Protein 2ZDJ (pdb70)

Radius of gyration: 19.7 Å; Cα contacts (8 Å, |Δi|>4): 500; chains: 4; bounding box: 53×53×41 Å

CATH classification: 3.10.450.450

Structure (mmCIF, N/CA/C/O backbone):
data_2ZDJ
#
_entry.id   2ZDJ
#
_cell.length_a   63.421
_cell.length_b   63.716
_cell.length_c   71.930
_cell.angle_alpha   90.00
_cell.angle_beta   90.00
_cell.angle_gamma   90.00
#
_symmetry.space_group_name_H-M   'P 21 21 21'
#
loop_
_entity.id
_entity.type
_entity.pdbx_description
1 polymer 'hypothetical protein TTMA177'
2 water water
#
loop_
_atom_site.group_PDB
_atom_site.id
_atom_site.type_symbol
_atom_site.label_atom_id
_atom_site.label_alt_id
_atom_site.label_comp_id
_atom_site.label_asym_id
_atom_site.label_entity_id
_atom_site.label_seq_id
_atom_site.pdbx_PDB_ins_code
_atom_site.Cartn_x
_atom_site.Cartn_y
_atom_site.Cartn_z
_atom_site.occupancy
_atom_site.B_iso_or_equiv
_atom_site.auth_seq_id
_atom_site.auth_comp_id
_atom_site.auth_asym_id
_atom_site.auth_atom_id
_atom_site.pdbx_PDB_model_num
ATOM 9 N N . LYS A 1 2 ? 17.582 1.593 16.065 1.00 22.92 2 LYS A N 1
ATOM 10 C CA . LYS A 1 2 ? 16.584 0.914 16.895 1.00 21.92 2 LYS A CA 1
ATOM 11 C C . LYS A 1 2 ? 15.479 0.545 15.916 1.00 17.11 2 LYS A C 1
ATOM 12 O O . LYS A 1 2 ? 14.930 1.418 15.256 1.00 21.65 2 LYS A O 1
ATOM 26 N N . ARG A 1 4 ? 12.642 -1.276 16.780 1.00 16.13 4 ARG A N 1
ATOM 27 C CA . ARG A 1 4 ? 11.383 -1.503 17.454 1.00 24.65 4 ARG A CA 1
ATOM 28 C C . ARG A 1 4 ? 11.189 -0.444 18.525 1.00 26.54 4 ARG A C 1
ATOM 29 O O . ARG A 1 4 ? 12.139 -0.059 19.212 1.00 28.41 4 ARG A O 1
ATOM 37 N N . LYS A 1 5 ? 9.966 0.041 18.670 1.00 20.35 5 LYS A N 1
ATOM 38 C CA . LYS A 1 5 ? 9.730 1.054 19.675 1.00 22.37 5 LYS A CA 1
ATOM 39 C C . LYS A 1 5 ? 8.314 1.077 20.209 1.00 21.77 5 LYS A C 1
ATOM 40 O O . LYS A 1 5 ? 7.339 0.936 19.468 1.00 18.62 5 LYS A O 1
ATOM 46 N N . LEU A 1 6 ? 8.222 1.258 21.518 1.00 18.76 6 LEU A N 1
ATOM 47 C CA . LEU A 1 6 ? 6.948 1.306 22.189 1.00 22.87 6 LEU A CA 1
ATOM 48 C C . LEU A 1 6 ? 6.216 2.574 21.789 1.00 22.80 6 LEU A C 1
ATOM 49 O O . LEU A 1 6 ? 6.798 3.667 21.751 1.00 18.77 6 LEU A O 1
ATOM 54 N N . VAL A 1 7 ? 4.937 2.412 21.485 1.00 22.57 7 VAL A N 1
ATOM 55 C CA . VAL A 1 7 ? 4.083 3.527 21.107 1.00 26.94 7 VAL A CA 1
ATOM 56 C C . VAL A 1 7 ? 4.252 4.683 22.103 1.00 28.80 7 VAL A C 1
ATOM 57 O O . VAL A 1 7 ? 4.558 5.816 21.711 1.00 28.55 7 VAL A O 1
ATOM 61 N N . LYS A 1 8 ? 4.078 4.392 23.390 1.00 26.68 8 LYS A N 1
ATOM 62 C CA . LYS A 1 8 ? 4.195 5.424 24.415 1.00 30.81 8 LYS A CA 1
ATOM 63 C C . LYS A 1 8 ? 5.448 6.273 24.222 1.00 32.06 8 LYS A C 1
ATOM 64 O O . LYS A 1 8 ? 5.494 7.422 24.653 1.00 33.08 8 LYS A O 1
ATOM 70 N N . ASP A 1 9 ? 6.464 5.724 23.564 1.00 32.99 9 ASP A N 1
ATOM 71 C CA . ASP A 1 9 ? 7.687 6.488 23.364 1.00 33.95 9 ASP A CA 1
ATOM 72 C C . ASP A 1 9 ? 7.751 7.364 22.109 1.00 31.54 9 ASP A C 1
ATOM 73 O O . ASP A 1 9 ? 8.762 8.009 21.854 1.00 31.35 9 ASP A O 1
ATOM 78 N N . PHE A 1 10 ? 6.670 7.398 21.338 1.00 33.48 10 PHE A N 1
ATOM 79 C CA . PHE A 1 10 ? 6.608 8.243 20.149 1.00 33.15 10 PHE A CA 1
ATOM 80 C C . PHE A 1 10 ? 6.152 9.641 20.570 1.00 35.55 10 PHE A C 1
ATOM 81 O O . PHE A 1 10 ? 4.987 9.840 20.910 1.00 35.64 10 PHE A O 1
ATOM 89 N N . GLY A 1 11 ? 7.071 10.603 20.543 1.00 33.01 11 GLY A N 1
ATOM 90 C CA . GLY A 1 11 ? 6.726 11.954 20.941 1.00 27.56 11 GLY A CA 1
ATOM 91 C C . GLY A 1 11 ? 6.004 12.777 19.889 1.00 29.72 11 GLY A C 1
ATOM 92 O O . GLY A 1 11 ? 5.585 12.258 18.856 1.00 29.07 11 GLY A O 1
ATOM 93 N N . ASP A 1 12 ? 5.874 14.074 20.166 1.00 29.63 12 ASP A N 1
ATOM 94 C CA . ASP A 1 12 ? 5.210 15.033 19.287 1.00 32.08 12 ASP A CA 1
ATOM 95 C C . ASP A 1 12 ? 5.864 15.180 17.918 1.00 30.32 12 ASP A C 1
ATOM 96 O O . ASP A 1 12 ? 5.271 15.762 17.018 1.00 25.91 12 ASP A O 1
ATOM 101 N N . ASP A 1 13 ? 7.087 14.688 17.749 1.00 29.81 13 ASP A N 1
ATOM 102 C CA . ASP A 1 13 ? 7.708 14.822 16.448 1.00 26.60 13 ASP A CA 1
ATOM 103 C C . ASP A 1 13 ? 7.168 13.773 15.481 1.00 26.86 13 ASP A C 1
ATOM 104 O O . ASP A 1 13 ? 7.525 13.754 14.308 1.00 29.78 13 ASP A O 1
ATOM 109 N N . TYR A 1 14 ? 6.264 12.932 15.976 1.00 28.17 14 TYR A N 1
ATOM 110 C CA . TYR A 1 14 ? 5.644 11.884 15.163 1.00 25.85 14 TYR A CA 1
ATOM 111 C C . TYR A 1 14 ? 4.155 12.154 14.960 1.00 23.40 14 TYR A C 1
ATOM 112 O O . TYR A 1 14 ? 3.518 12.814 15.779 1.00 25.40 14 TYR A O 1
ATOM 121 N N . THR A 1 15 ? 3.606 11.628 13.871 1.00 24.65 15 THR A N 1
ATOM 122 C CA . THR A 1 15 ? 2.184 11.783 13.568 1.00 27.40 15 THR A CA 1
ATOM 123 C C . THR A 1 15 ? 1.551 10.416 13.279 1.00 23.46 15 THR A C 1
ATOM 124 O O . THR A 1 15 ? 2.132 9.582 12.585 1.00 25.24 15 THR A O 1
ATOM 128 N N . LEU A 1 16 ? 0.368 10.188 13.842 1.00 25.20 16 LEU A N 1
ATOM 129 C CA . LEU A 1 16 ? -0.348 8.935 13.664 1.00 25.50 16 LEU A CA 1
ATOM 130 C C . LEU A 1 16 ? -1.160 8.944 12.379 1.00 24.71 16 LEU A C 1
ATOM 131 O O . LEU A 1 16 ? -1.827 9.925 12.068 1.00 26.33 16 LEU A O 1
ATOM 136 N N . ILE A 1 17 ? -1.085 7.852 11.627 1.00 21.09 17 ILE A N 1
ATOM 137 C CA . ILE A 1 17 ? -1.829 7.720 10.383 1.00 22.79 17 ILE A CA 1
ATOM 138 C C . ILE A 1 17 ? -2.680 6.465 10.524 1.00 24.86 17 ILE A C 1
ATOM 139 O O . ILE A 1 17 ? -2.147 5.370 10.750 1.00 22.48 17 ILE A O 1
ATOM 144 N N . GLN A 1 18 ? -3.995 6.625 10.409 1.00 24.05 18 GLN A N 1
ATOM 145 C CA . GLN A 1 18 ? -4.912 5.492 10.515 1.00 31.12 18 GLN A CA 1
ATOM 146 C C . GLN A 1 18 ? -5.734 5.270 9.252 1.00 25.68 18 GLN A C 1
ATOM 147 O O . GLN A 1 18 ? -6.220 4.174 9.018 1.00 23.82 18 GLN A O 1
ATOM 153 N N . ASP A 1 19 ? -5.897 6.308 8.441 1.00 34.14 19 ASP A N 1
ATOM 154 C CA . ASP A 1 19 ? -6.673 6.151 7.223 1.00 35.91 19 ASP A CA 1
ATOM 155 C C . ASP A 1 19 ? -6.129 5.033 6.352 1.00 33.70 19 ASP A C 1
ATOM 156 O O . ASP A 1 19 ? -5.023 5.120 5.818 1.00 30.84 19 ASP A O 1
ATOM 161 N N . SER A 1 20 ? -6.935 3.991 6.204 1.00 32.77 20 SER A N 1
ATOM 162 C CA . SER A 1 20 ? -6.587 2.824 5.403 1.00 36.23 20 SER A CA 1
ATOM 163 C C . SER A 1 20 ? -5.914 3.155 4.072 1.00 31.45 20 SER A C 1
ATOM 164 O O . SER A 1 20 ? -4.889 2.574 3.723 1.00 35.07 20 SER A O 1
ATOM 167 N N . GLN A 1 21 ? -6.499 4.088 3.333 1.00 33.89 21 GLN A N 1
ATOM 168 C CA . GLN A 1 21 ? -5.973 4.467 2.036 1.00 32.47 21 GLN A CA 1
ATOM 169 C C . GLN A 1 21 ? -4.641 5.193 2.089 1.00 30.12 21 GLN A C 1
ATOM 170 O O . GLN A 1 21 ? -3.826 5.064 1.174 1.00 28.14 21 GLN A O 1
ATOM 176 N N . GLU A 1 22 ? -4.412 5.961 3.144 1.00 26.90 22 GLU A N 1
ATOM 177 C CA . GLU A 1 22 ? -3.153 6.677 3.248 1.00 28.19 22 GLU A CA 1
ATOM 178 C C . GLU A 1 22 ? -2.050 5.734 3.708 1.00 25.26 22 GLU A C 1
ATOM 179 O O . GLU A 1 22 ? -0.888 5.908 3.362 1.00 26.51 22 GLU A O 1
ATOM 185 N N . VAL A 1 23 ? -2.422 4.726 4.486 1.00 25.23 23 VAL A N 1
ATOM 186 C CA . VAL A 1 23 ? -1.450 3.765 4.976 1.00 23.21 23 VAL A CA 1
ATOM 187 C C . VAL A 1 23 ? -0.968 3.002 3.758 1.00 21.96 23 VAL A C 1
ATOM 188 O O . VAL A 1 23 ? 0.237 2.848 3.532 1.00 18.14 23 VAL A O 1
ATOM 192 N N . LYS A 1 24 ? -1.923 2.571 2.945 1.00 24.51 24 LYS A N 1
ATOM 193 C CA . LYS A 1 24 ? -1.618 1.830 1.729 1.00 25.11 24 LYS A CA 1
ATOM 194 C C . LYS A 1 24 ? -0.711 2.640 0.798 1.00 24.44 24 LYS A C 1
ATOM 195 O O . LYS A 1 24 ? 0.255 2.114 0.249 1.00 21.62 24 LYS A O 1
ATOM 201 N N . ALA A 1 25 ? -1.029 3.919 0.614 1.00 23.23 25 ALA A N 1
ATOM 202 C CA . ALA A 1 25 ? -0.226 4.780 -0.254 1.00 23.34 25 ALA A CA 1
ATOM 203 C C . ALA A 1 25 ? 1.198 4.857 0.274 1.00 15.84 25 ALA A C 1
AT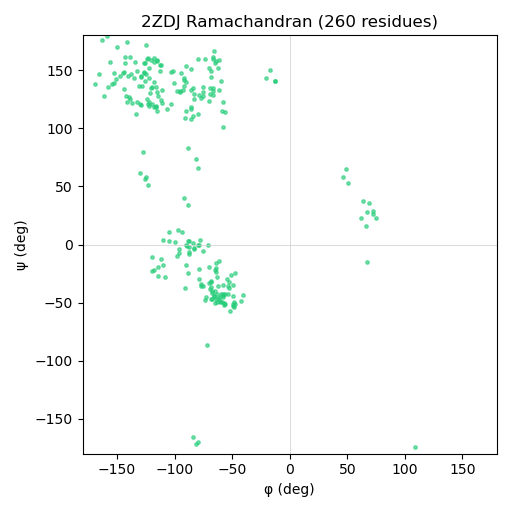OM 204 O O . ALA A 1 25 ? 2.146 4.661 -0.471 1.00 17.82 25 ALA A O 1
ATOM 206 N N . ILE A 1 26 ? 1.338 5.137 1.565 1.00 17.94 26 ILE A N 1
ATOM 207 C CA . ILE A 1 26 ? 2.661 5.246 2.180 1.00 21.46 26 ILE A CA 1
ATOM 208 C C . ILE A 1 26 ? 3.466 3.960 1.986 1.00 16.64 26 ILE A C 1
ATOM 209 O O . ILE A 1 26 ? 4.601 4.006 1.532 1.00 13.58 26 ILE A O 1
ATOM 214 N N . LEU A 1 27 ? 2.869 2.822 2.345 1.00 17.39 27 LEU A N 1
ATOM 215 C CA . LEU A 1 27 ? 3.538 1.538 2.212 1.00 19.40 27 LEU A CA 1
ATOM 216 C C . LEU A 1 27 ? 4.057 1.329 0.780 1.00 22.30 27 LEU A C 1
ATOM 217 O O . LEU A 1 27 ? 5.179 0.865 0.590 1.00 14.57 27 LEU A O 1
ATOM 222 N N . GLU A 1 28 ? 3.262 1.688 -0.228 1.00 19.75 28 GLU A N 1
ATOM 223 C CA . GLU A 1 28 ? 3.712 1.504 -1.610 1.00 22.28 28 GLU A CA 1
ATOM 224 C C . GLU A 1 28 ? 4.847 2.462 -1.910 1.00 22.72 28 GLU A C 1
ATOM 225 O O . GLU A 1 28 ? 5.798 2.120 -2.616 1.00 19.09 28 GLU A O 1
ATOM 231 N N . TYR A 1 29 ? 4.727 3.671 -1.374 1.00 16.51 29 TYR A N 1
ATOM 232 C CA . TYR A 1 29 ? 5.740 4.696 -1.553 1.00 16.62 29 TYR A CA 1
ATOM 233 C C . TYR A 1 29 ? 7.091 4.159 -1.076 1.00 21.14 29 TYR A C 1
ATOM 234 O O . TYR A 1 29 ? 8.089 4.212 -1.795 1.00 17.60 29 TYR A O 1
ATOM 243 N N . ILE A 1 30 ? 7.117 3.624 0.137 1.00 21.38 30 ILE A N 1
ATOM 244 C CA . ILE A 1 30 ? 8.363 3.114 0.685 1.00 22.50 30 ILE A CA 1
ATOM 245 C C . ILE A 1 30 ? 8.697 1.700 0.232 1.00 22.73 30 ILE A C 1
ATOM 246 O O . ILE A 1 30 ? 9.752 1.168 0.567 1.00 20.63 30 ILE A O 1
ATOM 251 N N . GLY A 1 31 ? 7.789 1.097 -0.530 1.00 27.62 31 GLY A N 1
ATOM 252 C CA . GLY A 1 31 ? 8.022 -0.237 -1.053 1.00 20.29 31 GLY A CA 1
ATOM 253 C C . GLY A 1 31 ? 7.951 -1.375 -0.062 1.00 25.52 31 GLY A C 1
ATOM 254 O O . GLY A 1 31 ? 8.600 -2.398 -0.257 1.00 23.33 31 GLY A O 1
ATOM 255 N N . SER A 1 32 ? 7.154 -1.218 0.988 1.00 23.28 32 SER A N 1
ATOM 256 C CA . SER A 1 32 ? 7.024 -2.259 1.998 1.00 23.25 32 SER A CA 1
ATOM 257 C C . SER A 1 32 ? 5.881 -3.226 1.712 1.00 29.72 32 SER A C 1
ATOM 258 O O . SER A 1 32 ? 4.811 -2.811 1.266 1.00 26.80 32 SER A O 1
ATOM 261 N N . GLU A 1 33 ? 6.110 -4.509 1.994 1.00 30.01 33 GLU A N 1
ATOM 262 C CA . GLU A 1 33 ? 5.103 -5.548 1.797 1.00 31.77 33 GLU A CA 1
ATOM 263 C C . GLU A 1 33 ? 4.399 -5.794 3.131 1.00 29.27 33 GLU A C 1
ATOM 264 O O . GLU A 1 33 ? 3.468 -6.593 3.211 1.00 28.28 33 GLU A O 1
ATOM 270 N N . GLU A 1 34 ? 4.864 -5.124 4.184 1.00 25.19 34 GLU A N 1
ATOM 271 C CA . GLU A 1 34 ? 4.270 -5.295 5.507 1.00 23.67 34 GLU A CA 1
ATOM 272 C C . GLU A 1 34 ? 2.841 -4.775 5.472 1.00 25.41 34 GLU A C 1
ATOM 273 O O . GLU A 1 34 ? 2.504 -3.923 4.646 1.00 30.94 34 GLU A O 1
ATOM 279 N N . GLU A 1 35 ? 2.002 -5.265 6.373 1.00 23.00 35 GLU A N 1
ATOM 280 C CA . GLU A 1 35 ? 0.614 -4.840 6.370 1.00 23.64 35 GLU A CA 1
ATOM 281 C C . GLU A 1 35 ? 0.106 -4.290 7.693 1.00 20.98 35 GLU A C 1
ATOM 282 O O . GLU A 1 35 ? -0.886 -4.761 8.243 1.00 24.84 35 GLU A O 1
ATOM 288 N N . PRO A 1 36 ? 0.770 -3.258 8.216 1.00 21.04 36 PRO A N 1
ATOM 289 C CA . PRO A 1 36 ? 0.309 -2.695 9.487 1.00 22.22 36 PRO A CA 1
ATOM 290 C C . PRO A 1 36 ? -1.071 -2.050 9.298 1.00 24.08 36 PRO A C 1
ATOM 291 O O . PRO A 1 36 ? -1.515 -1.848 8.168 1.00 26.57 36 PRO A O 1
ATOM 295 N N . HIS A 1 37 ? -1.753 -1.740 10.394 1.00 21.06 37 HIS A N 1
ATOM 296 C CA . HIS A 1 37 ? -3.070 -1.120 10.296 1.00 26.76 37 HIS A CA 1
ATOM 297 C C . HIS A 1 37 ? -3.055 0.330 10.763 1.00 25.35 37 HIS A C 1
ATOM 298 O O . HIS A 1 37 ? -4.084 0.989 10.809 1.00 32.60 37 HIS A O 1
ATOM 305 N N . ALA A 1 38 ? -1.873 0.822 11.105 1.00 25.19 38 ALA A N 1
ATOM 306 C CA . ALA A 1 38 ? -1.704 2.198 11.541 1.00 28.20 38 ALA A CA 1
ATOM 307 C C . ALA A 1 38 ? -0.218 2.486 11.483 1.00 28.06 38 ALA A C 1
ATOM 308 O O . ALA A 1 38 ? 0.613 1.596 11.707 1.00 26.41 38 ALA A O 1
ATOM 310 N N . LEU A 1 39 ? 0.112 3.726 11.170 1.00 24.81 39 LEU A N 1
ATOM 311 C CA . LEU A 1 39 ? 1.502 4.125 11.064 1.00 17.66 39 LEU A CA 1
ATOM 312 C C . LEU A 1 39 ? 1.802 5.319 11.941 1.00 21.17 39 LEU A C 1
ATOM 313 O O . LEU A 1 39 ? 0.909 6.075 12.314 1.00 18.85 39 LEU A O 1
ATOM 318 N N . PHE A 1 40 ? 3.072 5.449 12.298 1.00 18.98 40 PHE A N 1
ATOM 319 C CA . PHE A 1 40 ? 3.563 6.577 13.060 1.00 19.69 40 PHE A CA 1
ATOM 320 C C . PHE A 1 40 ? 4.621 7.072 12.091 1.00 20.90 40 PHE A C 1
ATOM 321 O O . PHE A 1 40 ? 5.550 6.334 11.729 1.00 16.92 40 PHE A O 1
ATOM 329 N N . VAL A 1 41 ? 4.464 8.301 11.630 1.00 15.70 41 VAL A N 1
ATOM 330 C CA . VAL A 1 41 ? 5.414 8.829 10.671 1.00 17.77 41 VAL A CA 1
ATOM 331 C C . VAL A 1 41 ? 6.078 10.106 11.149 1.00 20.73 41 VAL A C 1
ATOM 332 O O . VAL A 1 41 ? 5.456 10.938 11.810 1.00 19.55 41 VAL A O 1
ATOM 336 N N . LYS A 1 42 ? 7.356 10.252 10.832 1.00 17.14 42 LYS A N 1
ATOM 337 C CA . LYS A 1 42 ? 8.046 11.480 11.167 1.00 16.83 42 LYS A CA 1
ATOM 338 C C . LYS A 1 42 ? 8.298 12.109 9.813 1.00 15.29 42 LYS A C 1
ATOM 339 O O . LYS A 1 42 ? 8.925 11.510 8.936 1.00 15.50 42 LYS A O 1
ATOM 345 N N . VAL A 1 43 ? 7.783 13.313 9.639 1.00 16.45 43 VAL A N 1
ATOM 346 C CA . VAL A 1 43 ? 7.939 14.026 8.389 1.00 18.70 43 VAL A CA 1
ATOM 347 C C . VAL A 1 43 ? 9.128 14.963 8.506 1.00 19.39 43 VAL A C 1
ATOM 348 O O . VAL A 1 43 ? 9.268 15.674 9.499 1.00 22.10 43 VAL A O 1
ATOM 352 N N . GLY A 1 44 ? 10.000 14.939 7.504 1.00 20.01 44 GLY A N 1
ATOM 353 C CA . GLY A 1 44 ? 11.165 15.804 7.537 1.00 22.14 44 GLY A CA 1
ATOM 354 C C . GLY A 1 44 ? 11.534 16.372 6.178 1.00 26.10 44 GLY A C 1
ATOM 355 O O . GLY A 1 44 ? 11.685 15.622 5.217 1.00 29.36 44 GLY A O 1
ATOM 356 N N . ASP A 1 45 ? 11.683 17.692 6.095 1.00 29.21 45 ASP A N 1
ATOM 357 C CA . ASP A 1 45 ? 12.065 18.353 4.844 1.00 28.61 45 ASP A CA 1
ATOM 358 C C . ASP A 1 45 ? 11.193 17.926 3.655 1.00 29.90 45 ASP A C 1
ATOM 359 O O . ASP A 1 45 ? 11.702 17.502 2.610 1.00 32.70 45 ASP A O 1
ATOM 364 N N . GLY A 1 46 ? 9.881 18.030 3.816 1.00 24.40 46 GLY A N 1
ATOM 365 C CA . GLY A 1 46 ? 8.988 17.665 2.728 1.00 30.09 46 GLY A CA 1
ATOM 366 C C . GLY A 1 46 ? 8.953 16.201 2.312 1.00 31.43 46 GLY A C 1
ATOM 367 O O . GLY A 1 46 ? 8.458 15.875 1.233 1.00 31.67 46 GLY A O 1
ATOM 368 N N . ASP A 1 47 ? 9.473 15.311 3.149 1.00 26.05 47 ASP A N 1
ATOM 369 C CA . ASP A 1 47 ? 9.464 13.884 2.830 1.00 27.44 47 ASP A CA 1
ATOM 370 C C . ASP A 1 47 ? 9.185 13.117 4.123 1.00 24.87 47 ASP A C 1
ATOM 371 O O . ASP A 1 47 ? 9.095 13.716 5.196 1.00 28.66 47 ASP A O 1
ATOM 376 N N . TYR A 1 48 ? 9.021 11.802 4.025 1.00 27.87 48 TYR A N 1
ATOM 377 C CA . TYR A 1 48 ? 8.776 10.979 5.209 1.00 26.41 48 TYR A CA 1
ATOM 378 C C . TYR A 1 48 ? 10.144 10.526 5.696 1.00 20.50 48 TYR A C 1
ATOM 379 O O . TYR A 1 48 ? 10.795 9.716 5.049 1.00 33.27 48 TYR A O 1
ATOM 388 N N . GLU A 1 49 ? 10.590 11.065 6.824 1.00 22.89 49 GLU A N 1
ATOM 389 C CA . GLU A 1 49 ? 11.897 10.717 7.370 1.00 18.91 49 GLU A CA 1
ATOM 390 C C . GLU A 1 49 ? 11.876 9.356 8.057 1.00 15.57 49 GLU A C 1
ATOM 391 O O . GLU A 1 49 ? 12.864 8.618 8.043 1.00 16.45 49 GLU A O 1
ATOM 397 N N . GLU A 1 50 ? 10.748 9.032 8.677 1.00 8.58 50 GLU A N 1
ATOM 398 C CA . GLU A 1 50 ? 10.596 7.752 9.344 1.00 14.14 50 GLU A CA 1
ATOM 399 C C . GLU A 1 50 ? 9.174 7.248 9.174 1.00 16.55 50 GLU A C 1
ATOM 400 O O . GLU A 1 50 ? 8.224 8.033 9.067 1.00 18.22 50 GLU A O 1
ATOM 406 N N . VAL A 1 51 ? 9.035 5.931 9.125 1.00 14.10 51 VAL A N 1
ATOM 407 C CA . VAL A 1 51 ? 7.727 5.307 9.032 1.00 15.45 51 VAL A CA 1
ATOM 408 C C . VAL A 1 51 ? 7.753 4.049 9.901 1.00 14.21 51 VAL A C 1
ATOM 409 O O . VAL A 1 51 ? 8.598 3.173 9.732 1.00 16.17 51 VAL A O 1
ATOM 413 N N . TRP A 1 52 ? 6.837 3.981 10.855 1.00 18.68 52 TRP A N 1
ATOM 414 C CA . TRP A 1 52 ? 6.753 2.826 11.742 1.00 18.17 52 TRP A CA 1
ATOM 415 C C . TRP A 1 52 ? 5.341 2.277 11.718 1.00 19.49 52 TRP A C 1
ATOM 416 O O . TRP A 1 52 ? 4.380 3.029 11.578 1.00 22.44 52 TRP A O 1
ATOM 427 N N . GLY A 1 53 ? 5.200 0.970 11.892 1.00 21.37 53 GLY A N 1
ATOM 428 C CA . GLY A 1 53 ? 3.861 0.418 11.913 1.00 16.39 53 GLY A CA 1
ATOM 429 C C . GLY A 1 53 ? 3.555 -0.415 13.138 1.00 14.65 53 GLY A C 1
ATOM 430 O O . GLY A 1 53 ? 4.456 -0.909 13.818 1.00 19.15 53 GLY A O 1
ATOM 431 N N . ILE A 1 54 ? 2.269 -0.523 13.445 1.00 20.45 54 ILE A N 1
ATOM 432 C CA . ILE A 1 54 ? 1.809 -1.351 14.541 1.00 23.16 54 ILE A CA 1
ATOM 433 C C . ILE A 1 54 ? 0.726 -2.187 13.891 1.00 26.59 54 ILE A C 1
ATOM 434 O O . ILE A 1 54 ? 0.023 -1.718 12.988 1.00 23.64 54 ILE A O 1
ATOM 439 N N . ASP A 1 55 ? 0.602 -3.433 14.322 1.00 30.01 55 ASP A N 1
ATOM 440 C CA . ASP A 1 55 ? -0.383 -4.329 13.734 1.00 33.74 55 ASP A CA 1
ATOM 441 C C . ASP A 1 55 ? -1.822 -4.059 14.162 1.00 36.99 55 ASP A C 1
ATOM 442 O O . ASP A 1 55 ? -2.759 -4.666 13.641 1.00 44.79 55 ASP A O 1
ATOM 447 N N . SER A 1 56 ? -1.999 -3.128 15.090 1.00 34.23 56 SER A N 1
ATOM 448 C CA . SER A 1 56 ? -3.330 -2.760 15.564 1.00 33.22 56 SER A CA 1
ATOM 449 C C . SER A 1 56 ? -3.782 -1.419 14.957 1.00 32.92 56 SER A C 1
ATOM 450 O O . SER A 1 56 ? -2.960 -0.542 14.685 1.00 31.57 56 SER A O 1
ATOM 453 N N . PHE A 1 57 ? -5.087 -1.264 14.745 1.00 33.11 57 PHE A N 1
ATOM 454 C CA . PHE A 1 57 ? -5.626 -0.020 14.197 1.00 33.31 57 PHE A CA 1
ATOM 455 C C . PHE A 1 57 ? -5.628 1.034 15.297 1.00 35.17 57 PHE A C 1
ATOM 456 O O . PHE A 1 57 ? -5.401 2.220 15.047 1.00 31.18 57 PHE A O 1
ATOM 464 N N . VAL A 1 58 ? -5.892 0.586 16.518 1.00 33.98 58 VAL A N 1
ATOM 465 C CA . VAL A 1 58 ? -5.913 1.469 17.667 1.00 33.55 58 VAL A CA 1
ATOM 466 C C . VAL A 1 58 ? -4.529 1.471 18.295 1.00 34.79 58 VAL A C 1
ATOM 467 O O . VAL A 1 58 ? -3.924 0.420 18.496 1.00 33.05 58 VAL A O 1
ATOM 471 N N . PRO A 1 59 ? -4.002 2.659 18.602 1.00 33.18 59 PRO A N 1
ATOM 472 C CA . PRO A 1 59 ? -2.674 2.749 19.212 1.00 32.88 59 PRO A CA 1
ATOM 473 C C . PRO A 1 59 ? -2.707 2.615 20.735 1.00 31.77 59 PRO A C 1
ATOM 474 O O . PRO A 1 59 ? -3.334 3.417 21.419 1.00 43.27 59 PRO A O 1
ATOM 478 N N . TYR A 1 60 ? -2.044 1.589 21.259 1.00 27.88 60 TYR A N 1
ATOM 479 C CA . TYR A 1 60 ? -1.967 1.378 22.699 1.00 24.75 60 TYR A CA 1
ATOM 480 C C . TYR A 1 60 ? -0.523 1.646 23.079 1.00 23.26 60 TYR A C 1
ATOM 481 O O . TYR A 1 60 ? 0.393 1.152 22.425 1.00 24.25 60 TYR A O 1
ATOM 490 N N . ASN A 1 61 ? -0.318 2.429 24.131 1.00 21.66 61 ASN A N 1
ATOM 491 C CA . ASN A 1 61 ? 1.032 2.760 24.562 1.00 22.93 61 ASN A CA 1
ATOM 492 C C . ASN A 1 61 ? 1.933 1.557 24.728 1.00 24.68 61 ASN A C 1
ATOM 493 O O . ASN A 1 61 ? 3.151 1.684 24.604 1.00 28.36 61 ASN A O 1
ATOM 498 N N . PHE A 1 62 ? 1.342 0.396 25.009 1.00 26.67 62 PHE A N 1
ATOM 499 C CA . PHE A 1 62 ? 2.129 -0.811 25.227 1.00 24.68 62 PHE A CA 1
ATOM 500 C C . PHE A 1 62 ? 2.466 -1.610 23.977 1.00 21.67 62 PHE A C 1
ATOM 501 O O . PHE A 1 62 ? 3.260 -2.540 24.029 1.00 21.18 62 PHE A O 1
ATOM 509 N N . LEU A 1 63 ? 1.877 -1.241 22.850 1.00 24.95 63 LEU A N 1
ATOM 510 C CA . LEU A 1 63 ? 2.157 -1.941 21.607 1.00 24.58 63 LEU A CA 1
ATOM 511 C C . LEU A 1 63 ? 3.570 -1.644 21.143 1.00 23.52 63 LEU A C 1
ATOM 512 O O . LEU A 1 63 ? 4.132 -0.588 21.436 1.00 23.92 63 LEU A O 1
ATOM 517 N N . GLU A 1 64 ? 4.148 -2.585 20.414 1.00 23.41 64 GLU A N 1
ATOM 518 C CA . GLU A 1 64 ? 5.491 -2.406 19.914 1.00 20.72 64 GLU A CA 1
ATOM 519 C C . GLU A 1 64 ? 5.467 -2.140 18.414 1.00 20.42 64 GLU A C 1
ATOM 520 O O . GLU A 1 64 ? 5.052 -2.983 17.625 1.00 24.33 64 GLU A O 1
ATOM 526 N N . ALA A 1 65 ? 5.919 -0.957 18.033 1.00 15.18 65 ALA A N 1
ATOM 527 C CA . ALA A 1 65 ? 5.953 -0.556 16.632 1.00 13.69 65 ALA A CA 1
ATOM 528 C C . ALA A 1 65 ? 7.228 -1.040 15.980 1.00 17.77 65 ALA A C 1
ATOM 529 O O . ALA A 1 65 ? 8.261 -1.204 16.643 1.00 21.24 65 ALA A O 1
ATOM 531 N N . TYR A 1 66 ? 7.150 -1.282 14.676 1.00 19.13 66 TYR A N 1
ATOM 532 C CA . TYR A 1 66 ? 8.307 -1.737 13.923 1.00 16.92 66 TYR A CA 1
ATOM 533 C C . TYR A 1 66 ? 8.620 -0.739 12.814 1.00 16.05 66 TYR A C 1
ATOM 534 O O . TYR A 1 66 ? 7.720 -0.271 12.130 1.00 16.24 66 TYR A O 1
ATOM 543 N N . ARG A 1 67 ? 9.900 -0.405 12.662 1.00 16.84 67 ARG A N 1
ATOM 544 C CA . ARG A 1 67 ? 10.347 0.567 11.667 1.00 20.65 67 ARG A CA 1
ATOM 545 C C . ARG A 1 67 ? 10.350 0.020 10.239 1.00 19.83 67 ARG A C 1
ATOM 546 O O . ARG A 1 67 ? 10.934 -1.024 9.966 1.00 24.06 67 ARG A O 1
ATOM 554 N N . LEU A 1 68 ? 9.711 0.748 9.330 1.00 17.78 68 LEU A N 1
ATOM 555 C CA . LEU A 1 68 ? 9.615 0.335 7.937 1.00 15.90 68 LEU A CA 1
ATOM 556 C C . LEU A 1 68 ? 10.462 1.234 7.054 1.00 18.35 68 LEU A C 1
ATOM 557 O O . LEU A 1 68 ? 10.773 0.891 5.918 1.00 18.34 68 LEU A O 1
ATOM 562 N N . LYS A 1 69 ? 10.828 2.392 7.590 1.00 19.91 69 LYS A N 1
ATOM 563 C CA . LYS A 1 69 ? 11.664 3.345 6.880 1.00 18.22 69 LYS A CA 1
ATOM 564 C C . LYS A 1 69 ? 12.239 4.300 7.924 1.00 18.31 69 LYS A C 1
ATOM 565 O O . LYS A 1 69 ? 11.523 4.558 8.913 1.00 19.60 69 LYS A O 1
ATOM 580 N N . LYS B 1 2 ? 16.908 2.274 4.251 1.00 22.01 2 LYS B N 1
ATOM 581 C CA . LYS B 1 2 ? 16.576 1.024 3.550 1.00 28.80 2 LYS B CA 1
ATOM 582 C C . LYS B 1 2 ? 16.503 -0.164 4.537 1.00 25.29 2 LYS B C 1
ATOM 583 O O . LYS B 1 2 ? 17.504 -0.529 5.165 1.00 22.86 2 LYS B O 1
ATOM 597 N N . ARG B 1 4 ? 15.068 -3.261 3.551 1.00 16.39 4 ARG B N 1
ATOM 598 C CA . ARG B 1 4 ? 15.064 -4.514 2.813 1.00 16.26 4 ARG B CA 1
ATOM 599 C C . ARG B 1 4 ? 16.161 -4.458 1.776 1.00 20.67 4 ARG B C 1
ATOM 600 O O . ARG B 1 4 ? 16.386 -3.411 1.168 1.00 19.68 4 ARG B O 1
ATOM 608 N N . LYS B 1 5 ? 16.856 -5.572 1.571 1.00 16.81 5 LYS B N 1
ATOM 609 C CA . LYS B 1 5 ? 17.908 -5.586 0.575 1.00 16.67 5 LYS B CA 1
ATOM 610 C C . LYS B 1 5 ? 18.191 -6.995 0.104 1.00 18.94 5 LYS B C 1
ATOM 611 O O . LYS B 1 5 ? 18.279 -7.926 0.903 1.00 20.85 5 LYS B O 1
ATOM 617 N N . LEU B 1 6 ? 18.336 -7.140 -1.207 1.00 14.74 6 LEU B N 1
ATOM 618 C CA . LEU B 1 6 ? 18.591 -8.431 -1.805 1.00 20.67 6 LEU B CA 1
ATOM 619 C C . LEU B 1 6 ? 19.978 -8.903 -1.419 1.00 16.32 6 LEU B C 1
ATOM 620 O O . LEU B 1 6 ? 20.903 -8.107 -1.324 1.00 17.70 6 LEU B O 1
ATOM 625 N N . VAL B 1 7 ? 20.118 -10.203 -1.210 1.00 15.51 7 VAL B N 1
ATOM 626 C CA . VAL B 1 7 ? 21.404 -10.781 -0.850 1.00 14.20 7 VAL B CA 1
ATOM 627 C C . VAL B 1 7 ? 22.520 -10.400 -1.825 1.00 21.46 7 VAL B C 1
ATOM 628 O O . VAL B 1 7 ? 23.650 -10.161 -1.400 1.00 20.49 7 VAL B O 1
ATOM 632 N N . LYS B 1 8 ? 22.211 -10.315 -3.121 1.00 13.03 8 LYS B N 1
ATOM 633 C CA . LYS B 1 8 ? 23.243 -9.982 -4.097 1.00 20.87 8 LYS B CA 1
ATOM 634 C C . LYS B 1 8 ? 23.829 -8.588 -3.927 1.00 19.96 8 LYS B C 1
ATOM 635 O O . LYS B 1 8 ? 24.917 -8.311 -4.410 1.00 20.21 8 LYS B O 1
ATOM 641 N N . ASP B 1 9 ? 23.124 -7.698 -3.248 1.00 15.64 9 ASP B N 1
ATOM 642 C CA . ASP B 1 9 ? 23.661 -6.358 -3.103 1.00 18.01 9 ASP B CA 1
ATOM 643 C C . ASP B 1 9 ? 24.527 -6.146 -1.867 1.00 20.05 9 ASP B C 1
ATOM 644 O O . ASP B 1 9 ? 25.036 -5.053 -1.654 1.00 20.80 9 ASP B O 1
ATOM 649 N N . PHE B 1 10 ? 24.693 -7.188 -1.058 1.00 14.48 10 PHE B N 1
ATOM 650 C CA . PHE B 1 10 ? 25.549 -7.094 0.116 1.00 18.92 10 PHE B CA 1
ATOM 651 C C . PHE B 1 10 ? 26.975 -7.244 -0.384 1.00 19.17 10 PHE B C 1
ATOM 652 O O . PHE B 1 10 ? 27.359 -8.318 -0.837 1.00 19.86 10 PHE B O 1
ATOM 660 N N . GLY B 1 11 ? 27.757 -6.174 -0.300 1.00 19.58 11 GLY B N 1
ATOM 661 C CA . GLY B 1 11 ? 29.132 -6.240 -0.752 1.00 17.34 11 GLY B CA 1
ATOM 662 C C . GLY B 1 11 ? 30.059 -6.854 0.286 1.00 20.97 11 GLY B C 1
ATOM 663 O O . GLY B 1 11 ? 29.612 -7.362 1.318 1.00 14.55 11 GLY B O 1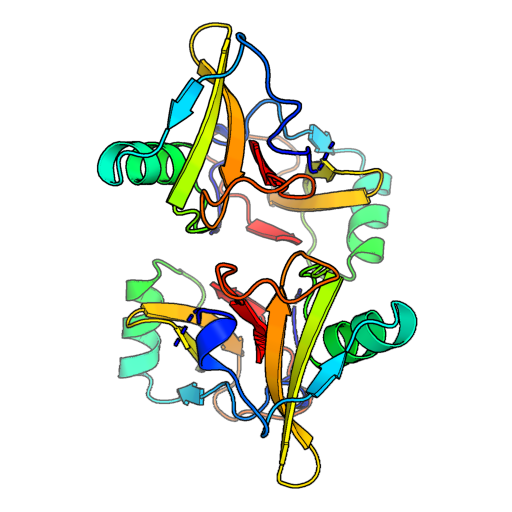
ATOM 664 N N . ASP B 1 12 ? 31.359 -6.784 0.017 1.00 21.02 12 ASP B N 1
ATOM 665 C CA . ASP B 1 12 ? 32.374 -7.339 0.901 1.00 26.14 12 ASP B CA 1
ATOM 666 C C . ASP B 1 12 ? 32.559 -6.580 2.201 1.00 26.09 12 ASP B C 1
ATOM 667 O O . ASP B 1 12 ? 33.389 -6.960 3.024 1.00 28.49 12 ASP B O 1
ATOM 672 N N . ASP B 1 13 ? 31.797 -5.507 2.384 1.00 25.26 13 ASP B N 1
ATOM 673 C CA . ASP B 1 13 ? 31.891 -4.744 3.617 1.00 22.96 13 ASP B CA 1
ATOM 674 C C . ASP B 1 13 ? 31.014 -5.426 4.663 1.00 15.99 13 ASP B C 1
ATOM 675 O O . ASP B 1 13 ? 30.976 -5.025 5.823 1.00 23.84 13 ASP B O 1
ATOM 680 N N . TYR B 1 14 ? 30.331 -6.484 4.231 1.00 14.33 14 TYR B N 1
ATOM 681 C CA . TYR B 1 14 ? 29.453 -7.286 5.090 1.00 10.06 14 TYR B CA 1
ATOM 682 C C . TYR B 1 14 ? 30.017 -8.697 5.226 1.00 15.20 14 TYR B C 1
ATOM 683 O O . TYR B 1 14 ? 30.780 -9.170 4.373 1.00 16.88 14 TYR B O 1
ATOM 692 N N . THR B 1 15 ? 29.616 -9.384 6.287 1.00 14.90 15 THR B N 1
ATOM 693 C CA . THR B 1 15 ? 30.062 -10.750 6.493 1.00 16.88 15 THR B CA 1
ATOM 694 C C . THR B 1 15 ? 28.867 -11.635 6.810 1.00 17.81 15 THR B C 1
ATOM 695 O O . THR B 1 15 ? 27.996 -11.257 7.584 1.00 15.95 15 THR B O 1
ATOM 699 N N . LEU B 1 16 ? 28.833 -12.811 6.195 1.00 16.81 16 LEU B N 1
ATOM 700 C CA . LEU B 1 16 ? 27.754 -13.761 6.405 1.00 17.65 16 LEU B CA 1
ATOM 701 C C . LEU B 1 16 ? 28.015 -14.642 7.635 1.00 22.51 16 LEU B C 1
ATOM 702 O O . LEU B 1 16 ? 29.118 -15.161 7.815 1.00 22.18 16 LEU B O 1
ATOM 707 N N . ILE B 1 17 ? 26.992 -14.791 8.475 1.00 16.28 17 ILE B N 1
ATOM 708 C CA . ILE B 1 17 ? 27.063 -15.612 9.676 1.00 16.36 17 ILE B CA 1
ATOM 709 C C . ILE B 1 17 ? 26.025 -16.735 9.541 1.00 15.21 17 ILE B C 1
ATOM 710 O O . ILE B 1 17 ? 24.830 -16.465 9.444 1.00 21.09 17 ILE B O 1
ATOM 715 N N . GLN B 1 18 ? 26.465 -17.989 9.524 1.00 17.58 18 GLN B N 1
ATOM 716 C CA . GLN B 1 18 ? 25.523 -19.114 9.421 1.00 18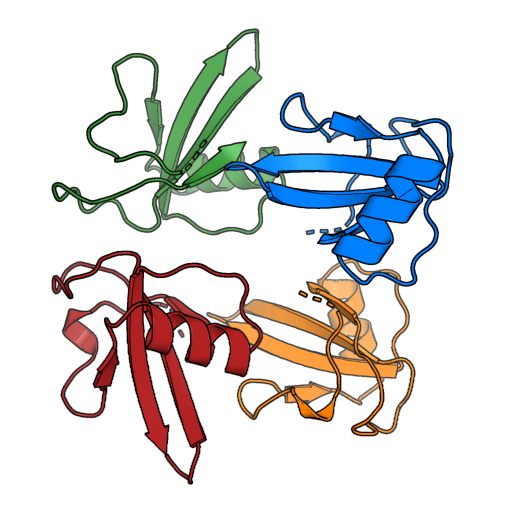.44 18 GLN B CA 1
ATOM 717 C C . GLN B 1 18 ? 25.480 -20.004 10.667 1.00 21.12 18 GLN B C 1
ATOM 718 O O . GLN B 1 18 ? 24.521 -20.760 10.880 1.00 19.40 18 GLN B O 1
ATOM 724 N N . ASP B 1 19 ? 26.515 -19.919 11.492 1.00 19.38 19 ASP B N 1
ATOM 725 C CA . ASP B 1 19 ? 26.563 -20.739 12.697 1.00 25.93 19 ASP B CA 1
ATOM 726 C C . ASP B 1 19 ? 25.344 -20.437 13.585 1.00 21.96 19 ASP B C 1
ATOM 727 O O . ASP B 1 19 ? 25.201 -19.325 14.087 1.00 22.71 19 ASP B O 1
ATOM 732 N N . SER B 1 20 ? 24.472 -21.426 13.772 1.00 20.26 20 SER B N 1
ATOM 733 C CA . SER B 1 20 ? 23.266 -21.258 14.586 1.00 25.87 20 SER B CA 1
ATOM 734 C C . SER B 1 20 ? 23.555 -20.639 15.943 1.00 20.85 20 SER B C 1
ATOM 735 O O . SER B 1 20 ? 22.838 -19.762 16.410 1.00 18.80 20 SER B O 1
ATOM 738 N N . GLN B 1 21 ? 24.611 -21.130 16.573 1.00 24.98 21 GLN B N 1
ATOM 739 C CA . GLN B 1 21 ? 25.026 -20.661 17.883 1.00 27.56 21 GLN B CA 1
ATOM 740 C C . GLN B 1 21 ? 25.371 -19.168 17.829 1.00 23.42 21 GLN B C 1
ATOM 741 O O . GLN B 1 21 ? 24.900 -18.382 18.660 1.00 19.70 21 GLN B O 1
ATOM 747 N N . GLU B 1 22 ? 26.173 -18.770 16.841 1.00 18.79 22 GLU B N 1
ATOM 748 C CA . GLU B 1 22 ? 26.569 -17.367 16.720 1.00 16.37 22 GLU B CA 1
ATOM 749 C C . GLU B 1 22 ? 25.383 -16.500 16.287 1.00 19.96 22 GLU B C 1
ATOM 750 O O . GLU B 1 22 ? 25.282 -15.331 16.683 1.00 16.86 22 GLU B O 1
ATOM 756 N N . VAL B 1 23 ? 24.487 -17.058 15.477 1.00 18.98 23 VAL B N 1
ATOM 757 C CA . VAL B 1 23 ? 23.304 -16.301 15.057 1.00 19.68 23 VAL B CA 1
ATOM 758 C C . VAL B 1 23 ? 22.400 -16.022 16.264 1.00 16.42 23 VAL B C 1
ATOM 759 O O . VAL B 1 23 ? 21.912 -14.900 16.434 1.00 17.43 23 VAL B O 1
ATOM 763 N N . LYS B 1 24 ? 22.178 -17.021 17.116 1.00 16.36 24 LYS B N 1
ATOM 764 C CA . LYS B 1 24 ? 21.327 -16.779 18.287 1.00 18.19 24 LYS B CA 1
ATOM 765 C C . LYS B 1 24 ? 21.976 -15.828 19.297 1.00 12.85 24 LYS B C 1
ATOM 766 O O . LYS B 1 24 ? 21.285 -15.070 19.969 1.00 17.27 24 LYS B O 1
ATOM 772 N N . ALA B 1 25 ? 23.303 -15.855 19.397 1.00 16.99 25 ALA B N 1
ATOM 773 C CA . ALA B 1 25 ? 24.008 -14.953 20.309 1.00 13.53 25 ALA B CA 1
ATOM 774 C C . ALA B 1 25 ? 23.803 -13.509 19.854 1.00 11.69 25 ALA B C 1
ATOM 775 O O . ALA B 1 25 ? 23.427 -12.639 20.647 1.00 15.14 25 ALA B O 1
ATOM 777 N N . ILE B 1 26 ? 24.060 -13.261 18.574 1.00 13.13 26 ILE B N 1
ATOM 778 C CA . ILE B 1 26 ? 23.905 -11.936 17.993 1.00 15.46 26 ILE B CA 1
ATOM 779 C C . ILE B 1 26 ? 22.482 -11.430 18.178 1.00 12.81 26 ILE B C 1
ATOM 780 O O . ILE B 1 26 ? 22.271 -10.297 18.617 1.00 14.71 26 ILE B O 1
ATOM 785 N N . LEU B 1 27 ? 21.504 -12.259 17.816 1.00 10.98 27 LEU B N 1
ATOM 786 C CA . LEU B 1 27 ? 20.100 -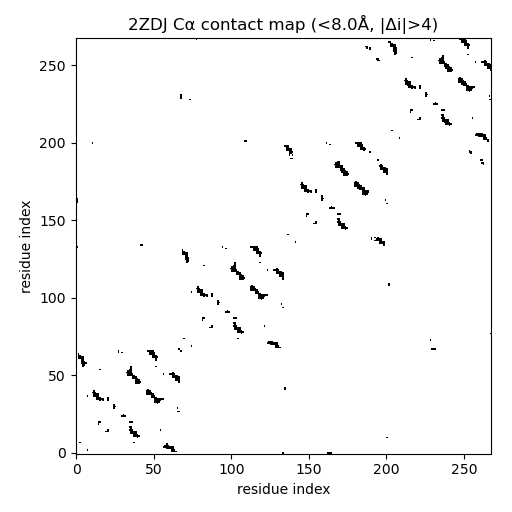11.880 17.978 1.00 14.41 27 LEU B CA 1
ATOM 787 C C . LEU B 1 27 ? 19.808 -11.524 19.434 1.00 17.77 27 LEU B C 1
ATOM 788 O O . LEU B 1 27 ? 19.112 -10.551 19.718 1.00 21.02 27 LEU B O 1
ATOM 793 N N . GLU B 1 28 ? 20.332 -12.310 20.367 1.00 13.76 28 GLU B N 1
ATOM 794 C CA . GLU B 1 28 ? 20.094 -12.009 21.771 1.00 16.02 28 GLU B CA 1
ATOM 795 C C . GLU B 1 28 ? 20.832 -10.729 22.138 1.00 14.34 28 GLU B C 1
ATOM 796 O O . GLU B 1 28 ? 20.350 -9.921 22.934 1.00 15.40 28 GLU B O 1
ATOM 802 N N . TYR B 1 29 ? 22.011 -10.555 21.551 1.00 12.09 29 TYR B N 1
ATOM 803 C CA . TYR B 1 29 ? 22.820 -9.386 21.816 1.00 10.87 29 TYR B CA 1
ATOM 804 C C . TYR B 1 29 ? 22.097 -8.102 21.423 1.00 17.83 29 TYR B C 1
ATOM 805 O O . TYR B 1 29 ? 22.106 -7.126 22.177 1.00 17.23 29 TYR B O 1
ATOM 814 N N . ILE B 1 30 ? 21.479 -8.085 20.244 1.00 14.37 30 ILE B N 1
ATOM 815 C CA . ILE B 1 30 ? 20.767 -6.882 19.835 1.00 17.63 30 ILE B CA 1
ATOM 816 C C . ILE B 1 30 ? 19.318 -6.847 20.327 1.00 20.66 30 ILE B C 1
ATOM 817 O O . ILE B 1 30 ? 18.582 -5.922 20.015 1.00 27.15 30 ILE B O 1
ATOM 822 N N . GLY B 1 31 ? 18.910 -7.853 21.093 1.00 21.62 31 GLY B N 1
ATOM 823 C CA . GLY B 1 31 ? 17.551 -7.876 21.618 1.00 22.52 31 GLY B CA 1
ATOM 824 C C . GLY B 1 31 ? 16.450 -8.086 20.590 1.00 26.92 31 GLY B C 1
ATOM 825 O O . GLY B 1 31 ? 15.350 -7.542 20.712 1.00 20.09 31 GLY B O 1
ATOM 826 N N . SER B 1 32 ? 16.729 -8.897 19.580 1.00 26.82 32 SER B N 1
ATOM 827 C CA . SER B 1 32 ? 15.749 -9.155 18.539 1.00 27.35 32 SER B CA 1
ATOM 828 C C . SER B 1 32 ? 15.049 -10.484 18.726 1.00 28.73 32 SER B C 1
ATOM 829 O O . SER B 1 32 ? 15.671 -11.493 19.067 1.00 26.97 32 SER B O 1
ATOM 832 N N . GLU B 1 33 ? 13.748 -10.481 18.480 1.00 25.58 33 GLU B N 1
ATOM 833 C CA . GLU B 1 33 ? 12.963 -11.690 18.605 1.00 24.65 33 GLU B CA 1
ATOM 834 C C . GLU B 1 33 ? 12.785 -12.389 17.263 1.00 21.70 33 GLU B C 1
ATOM 835 O O . GLU B 1 33 ? 12.262 -13.492 17.208 1.00 24.54 33 GLU B O 1
ATOM 841 N N . GLU B 1 34 ? 13.219 -11.756 16.175 1.00 23.41 34 GLU B N 1
ATOM 842 C CA . GLU B 1 34 ? 13.113 -12.399 14.866 1.00 18.60 34 GLU B CA 1
ATOM 843 C C . GLU B 1 34 ? 13.945 -13.677 14.893 1.00 17.22 34 GLU B C 1
ATOM 844 O O . GLU B 1 34 ? 14.853 -13.819 15.717 1.00 23.48 34 GLU B O 1
ATOM 850 N N . GLU B 1 35 ? 13.650 -14.602 13.992 1.00 17.56 35 GLU B N 1
ATOM 851 C CA . GLU B 1 35 ? 14.371 -15.861 13.957 1.00 22.46 35 GLU B CA 1
ATOM 852 C C . GLU B 1 35 ? 14.996 -16.184 12.616 1.00 23.03 35 GLU B C 1
ATOM 853 O O . GLU B 1 35 ? 14.708 -17.224 12.028 1.00 27.86 35 GLU B O 1
ATOM 859 N N . PRO B 1 36 ? 15.866 -15.303 12.105 1.00 22.05 36 PRO B N 1
ATOM 860 C CA . PRO B 1 36 ? 16.470 -15.627 10.807 1.00 17.40 36 PRO B CA 1
ATOM 861 C C . PRO B 1 36 ? 17.393 -16.846 10.932 1.00 24.32 36 PRO B C 1
ATOM 862 O O . PRO B 1 36 ? 17.806 -17.200 12.033 1.00 24.02 36 PRO B O 1
ATOM 866 N N . HIS B 1 37 ? 17.714 -17.488 9.811 1.00 26.14 37 HIS B N 1
ATOM 867 C CA . HIS B 1 37 ? 18.581 -18.665 9.828 1.00 25.37 37 HIS B CA 1
ATOM 868 C C . HIS B 1 37 ? 20.021 -18.313 9.499 1.00 27.67 37 HIS B C 1
ATOM 869 O O . HIS B 1 37 ? 20.926 -19.141 9.645 1.00 27.31 37 HIS B O 1
ATOM 876 N N . ALA B 1 38 ? 20.218 -17.075 9.054 1.00 23.23 38 ALA B N 1
ATOM 877 C CA . ALA B 1 38 ? 21.532 -16.572 8.701 1.00 18.44 38 ALA B CA 1
ATOM 878 C C . ALA B 1 38 ? 21.507 -15.056 8.806 1.00 17.05 38 ALA B C 1
ATOM 879 O O . ALA B 1 38 ? 20.446 -14.431 8.734 1.00 17.51 38 ALA B O 1
ATOM 881 N N . LEU B 1 39 ? 22.679 -14.461 8.981 1.00 19.59 39 LEU B N 1
ATOM 882 C CA . LEU B 1 39 ? 22.760 -13.018 9.104 1.00 13.67 39 LEU B CA 1
ATOM 883 C C . LEU B 1 39 ? 23.871 -12.443 8.257 1.00 18.16 39 LEU B C 1
ATOM 884 O O . LEU B 1 39 ? 24.829 -13.135 7.918 1.00 10.75 39 LEU B O 1
ATOM 889 N N . PHE B 1 40 ? 23.720 -11.162 7.931 1.00 15.75 40 PHE B N 1
ATOM 890 C CA . PHE B 1 40 ? 24.731 -10.403 7.221 1.00 16.51 40 PHE B CA 1
ATOM 891 C C . PHE B 1 40 ? 25.024 -9.312 8.230 1.00 15.98 40 PHE B C 1
ATOM 892 O O . PHE B 1 40 ? 24.130 -8.577 8.635 1.00 17.93 40 PHE B O 1
ATOM 900 N N . VAL B 1 41 ? 26.272 -9.223 8.665 1.00 21.56 41 VAL B N 1
ATOM 901 C CA . VAL B 1 41 ? 26.627 -8.218 9.651 1.00 14.93 41 VAL B CA 1
ATOM 902 C C . VAL B 1 41 ? 27.726 -7.291 9.174 1.00 18.26 41 VAL B C 1
ATOM 903 O O . VAL B 1 41 ? 28.551 -7.650 8.328 1.00 19.91 41 VAL B O 1
ATOM 907 N N . LYS B 1 42 ? 27.695 -6.075 9.702 1.00 17.24 42 LYS B N 1
ATOM 908 C CA . LYS B 1 42 ? 28.694 -5.070 9.412 1.00 20.13 42 LYS B CA 1
ATOM 909 C C . LYS B 1 42 ? 29.111 -4.568 10.773 1.00 18.94 42 LYS B C 1
ATOM 910 O O . LYS B 1 42 ? 28.274 -4.093 11.553 1.00 15.76 42 LYS B O 1
ATOM 916 N N . VAL B 1 43 ? 30.400 -4.703 11.065 1.00 15.44 43 VAL B N 1
ATOM 917 C CA . VAL B 1 43 ? 30.953 -4.275 12.337 1.00 17.22 43 VAL B CA 1
ATOM 918 C C . VAL B 1 43 ? 31.582 -2.901 12.190 1.00 20.20 43 VAL B C 1
ATOM 919 O O . VAL B 1 43 ? 32.347 -2.664 11.257 1.00 28.34 43 VAL B O 1
ATOM 923 N N . GLY B 1 44 ? 31.266 -2.002 13.117 1.00 27.05 44 GLY B N 1
ATOM 924 C CA . GLY B 1 44 ? 31.836 -0.665 13.076 1.00 31.98 44 GLY B CA 1
ATOM 925 C C . GLY B 1 44 ? 32.369 -0.216 14.435 1.00 36.24 44 GLY B C 1
ATOM 926 O O . GLY B 1 44 ? 31.633 -0.180 15.419 1.00 37.59 44 GLY B O 1
ATOM 927 N N . ASP B 1 45 ? 33.648 0.132 14.496 1.00 41.40 45 ASP B N 1
ATOM 928 C CA . ASP B 1 45 ? 34.258 0.585 15.748 1.00 47.63 45 ASP B CA 1
ATOM 929 C C . ASP B 1 45 ? 33.936 -0.349 16.912 1.00 48.12 45 ASP B C 1
ATOM 930 O O . ASP B 1 45 ? 33.240 0.037 17.857 1.00 51.57 45 ASP B O 1
ATOM 935 N N . GLY B 1 46 ? 34.433 -1.580 16.832 1.00 46.97 46 GLY B N 1
ATOM 936 C CA . GLY B 1 46 ? 34.206 -2.542 17.896 1.00 48.58 46 GLY B CA 1
ATOM 937 C C . GLY B 1 46 ? 32.785 -3.037 18.132 1.00 48.08 46 GLY B C 1
ATOM 938 O O . GLY B 1 46 ? 32.612 -4.031 18.834 1.00 54.44 46 GLY B O 1
ATOM 939 N N . ASP B 1 47 ? 31.772 -2.371 17.574 1.00 42.04 47 ASP B N 1
ATOM 940 C CA . ASP B 1 47 ? 30.380 -2.801 17.763 1.00 33.62 47 ASP B CA 1
ATOM 941 C C . ASP B 1 47 ? 29.672 -3.015 16.428 1.00 24.41 47 ASP B C 1
ATOM 942 O O . ASP B 1 47 ? 30.222 -2.685 15.375 1.00 26.64 47 ASP B O 1
ATOM 947 N N . TYR B 1 48 ? 28.462 -3.572 16.469 1.00 19.31 48 TYR B N 1
ATOM 948 C CA . TYR B 1 48 ? 27.701 -3.829 15.239 1.00 19.42 48 TYR B CA 1
ATOM 949 C C . TYR B 1 48 ? 27.082 -2.565 14.685 1.00 19.85 48 TYR B C 1
ATOM 950 O O . TYR B 1 48 ? 26.355 -1.851 15.378 1.00 24.02 48 TYR B O 1
ATOM 959 N N . GLU B 1 49 ? 27.370 -2.299 13.424 1.00 14.05 49 GLU B N 1
ATOM 960 C CA . GLU B 1 49 ? 26.838 -1.126 12.757 1.00 16.11 49 GLU B CA 1
ATOM 961 C C . GLU B 1 49 ? 25.531 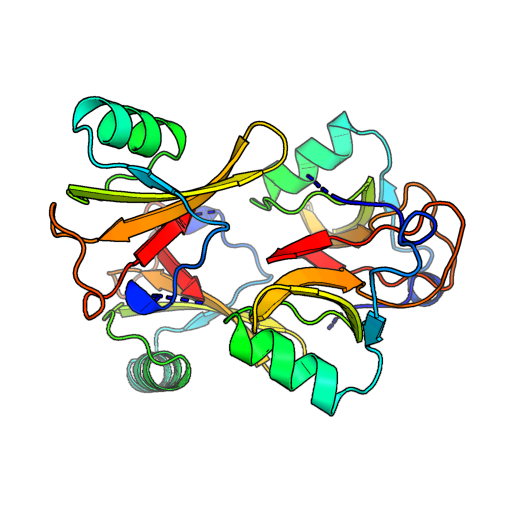-1.548 12.097 1.00 11.40 49 GLU B C 1
ATOM 962 O O . GLU B 1 49 ? 24.558 -0.800 12.073 1.00 16.89 49 GLU B O 1
ATOM 968 N N . GLU B 1 50 ? 25.516 -2.767 11.573 1.00 10.76 50 GLU B N 1
ATOM 969 C CA . GLU B 1 50 ? 24.335 -3.293 10.903 1.00 12.95 50 GLU B CA 1
ATOM 970 C C . GLU B 1 50 ? 24.198 -4.796 11.077 1.00 13.33 50 GLU B C 1
ATOM 971 O O . GLU B 1 50 ? 25.187 -5.526 11.105 1.00 16.17 50 GLU B O 1
ATOM 977 N N . VAL B 1 51 ? 22.957 -5.252 11.180 1.00 13.11 51 VAL B N 1
ATOM 978 C CA . VAL B 1 51 ? 22.668 -6.669 11.291 1.00 10.73 51 VAL B CA 1
ATOM 979 C C . VAL B 1 51 ? 21.434 -6.897 10.426 1.00 12.64 51 VAL B C 1
ATOM 980 O O . VAL B 1 51 ? 20.428 -6.208 10.581 1.00 15.46 51 VAL B O 1
ATOM 984 N N . TRP B 1 52 ? 21.526 -7.853 9.507 1.00 10.67 52 TRP B N 1
ATOM 985 C CA . TRP B 1 52 ? 20.421 -8.179 8.616 1.00 13.51 52 TRP B CA 1
ATOM 986 C C . TRP B 1 52 ? 20.206 -9.675 8.672 1.00 16.35 52 TRP B C 1
ATOM 987 O O . TRP B 1 52 ? 21.163 -10.438 8.768 1.00 16.70 52 TRP B O 1
ATOM 998 N N . GLY B 1 53 ? 18.958 -10.108 8.590 1.00 16.61 53 GLY B N 1
ATOM 999 C CA . GLY B 1 53 ? 18.718 -11.531 8.616 1.00 17.37 53 GLY B CA 1
ATOM 1000 C C . GLY B 1 53 ? 18.021 -12.020 7.359 1.00 19.34 53 GLY B C 1
ATOM 1001 O O . GLY B 1 53 ? 17.424 -11.231 6.626 1.00 12.36 53 GLY B O 1
ATOM 1002 N N . ILE B 1 54 ? 18.143 -13.316 7.085 1.00 17.86 54 ILE B N 1
ATOM 1003 C CA . ILE B 1 54 ? 17.434 -13.930 5.966 1.00 24.91 54 ILE B CA 1
ATOM 1004 C C . ILE B 1 54 ? 16.795 -15.194 6.520 1.00 26.19 54 ILE B C 1
ATOM 1005 O O . ILE B 1 54 ? 17.316 -15.809 7.459 1.00 25.82 54 ILE B O 1
ATOM 1010 N N . ASP B 1 55 ? 15.657 -15.569 5.948 1.00 31.26 55 ASP B N 1
ATOM 1011 C CA . ASP B 1 55 ? 14.919 -16.740 6.400 1.00 30.98 55 ASP B CA 1
ATOM 1012 C C . ASP B 1 55 ? 15.290 -18.016 5.675 1.00 34.10 55 ASP B C 1
ATOM 1013 O O . ASP B 1 55 ? 14.438 -18.841 5.345 1.00 45.83 55 ASP B O 1
ATOM 1018 N N . SER B 1 56 ? 16.577 -18.171 5.426 1.00 32.85 56 SER B N 1
ATOM 1019 C CA . SER B 1 56 ? 17.084 -19.353 4.760 1.00 28.55 56 SER B CA 1
ATOM 1020 C C . SER B 1 56 ? 18.507 -19.529 5.247 1.00 25.95 56 SER B C 1
ATOM 1021 O O . SER B 1 56 ? 19.182 -18.546 5.534 1.00 23.67 56 SER B O 1
ATOM 1024 N N . PHE B 1 57 ? 18.953 -20.777 5.351 1.00 28.59 57 PHE B N 1
ATOM 1025 C CA . PHE B 1 57 ? 20.312 -21.063 5.786 1.00 27.85 57 PHE B CA 1
ATOM 1026 C C . PHE B 1 57 ? 21.255 -20.719 4.647 1.00 29.02 57 PHE B C 1
ATOM 1027 O O . PHE B 1 57 ? 22.275 -20.058 4.853 1.00 32.40 57 PHE B O 1
ATOM 1035 N N . VAL B 1 58 ? 20.909 -21.182 3.447 1.00 24.50 58 VAL B N 1
ATOM 1036 C CA . VAL B 1 58 ? 21.692 -20.915 2.239 1.00 21.16 58 VAL B CA 1
ATOM 1037 C C . VAL B 1 58 ? 21.365 -19.496 1.767 1.00 23.46 58 VAL B C 1
ATOM 1038 O O . VAL B 1 58 ? 20.198 -19.143 1.620 1.00 26.31 58 VAL B O 1
ATOM 1042 N N . PRO B 1 59 ? 22.393 -18.668 1.524 1.00 20.60 59 PRO B N 1
ATOM 1043 C CA . PRO B 1 59 ? 22.226 -17.281 1.077 1.00 24.28 59 PRO B CA 1
ATOM 1044 C C . PRO B 1 59 ? 21.983 -17.078 -0.419 1.00 24.81 59 PRO B C 1
ATOM 1045 O O . PRO B 1 59 ? 22.864 -16.599 -1.142 1.00 30.54 59 PRO B O 1
ATOM 1049 N N . TYR B 1 60 ? 20.789 -17.410 -0.885 1.00 25.03 60 TYR B N 1
ATOM 1050 C CA . TYR B 1 60 ? 20.484 -17.228 -2.298 1.00 20.62 60 TYR B CA 1
ATOM 1051 C C . TYR B 1 60 ? 20.469 -15.742 -2.647 1.00 18.16 60 TYR B C 1
ATOM 1052 O O . TYR B 1 60 ? 19.891 -14.929 -1.933 1.00 20.86 60 TYR B O 1
ATOM 1061 N N . ASN B 1 61 ? 21.111 -15.400 -3.759 1.00 21.20 61 ASN B N 1
ATOM 1062 C CA . ASN B 1 61 ? 21.209 -14.019 -4.213 1.00 17.24 61 ASN B CA 1
ATOM 1063 C C . ASN B 1 61 ? 19.907 -13.262 -4.383 1.00 21.80 61 ASN B C 1
ATOM 1064 O O . ASN B 1 61 ? 19.883 -12.043 -4.235 1.00 20.11 61 ASN B O 1
ATOM 1069 N N . PHE B 1 62 ? 18.834 -13.976 -4.711 1.00 21.44 62 PHE B N 1
ATOM 1070 C CA . PHE B 1 62 ? 17.532 -13.349 -4.913 1.00 23.05 62 PHE B CA 1
ATOM 1071 C C . PHE B 1 62 ? 16.706 -13.195 -3.634 1.00 24.20 62 PHE B C 1
ATOM 1072 O O . PHE B 1 62 ? 15.637 -12.579 -3.656 1.00 16.01 62 PHE B O 1
ATOM 1080 N N . LEU B 1 63 ? 17.190 -13.756 -2.526 1.00 22.54 63 LEU B N 1
ATOM 1081 C CA . LEU B 1 63 ? 16.489 -13.636 -1.244 1.00 19.59 63 LEU B CA 1
ATOM 1082 C C . LEU B 1 63 ? 16.557 -12.193 -0.759 1.00 20.35 63 LEU B C 1
ATOM 1083 O O . LEU B 1 63 ? 17.511 -11.474 -1.049 1.00 18.98 63 LEU B O 1
ATOM 1088 N N . GLU B 1 64 ? 15.528 -11.767 -0.039 1.00 20.26 64 GLU B N 1
ATOM 1089 C CA . GLU B 1 64 ? 15.469 -10.414 0.491 1.00 24.60 64 GLU B CA 1
ATOM 1090 C C . GLU B 1 64 ? 15.798 -10.448 1.972 1.00 20.35 64 GLU B C 1
ATOM 1091 O O . GLU B 1 64 ? 15.108 -11.099 2.751 1.00 19.86 64 GLU B O 1
ATOM 1097 N N . ALA B 1 65 ? 16.838 -9.738 2.368 1.00 15.72 65 ALA B N 1
ATOM 1098 C CA . ALA B 1 65 ? 17.208 -9.711 3.776 1.00 15.32 65 ALA B CA 1
ATOM 1099 C C . ALA B 1 65 ? 16.479 -8.551 4.431 1.00 19.44 65 ALA B C 1
ATOM 1100 O O . ALA B 1 65 ? 16.131 -7.580 3.758 1.00 15.44 65 ALA B O 1
ATOM 1102 N N . TYR B 1 66 ? 16.237 -8.657 5.733 1.00 14.71 66 TYR B N 1
ATOM 1103 C CA . TYR B 1 66 ? 15.551 -7.606 6.467 1.00 17.31 66 TYR B CA 1
ATOM 1104 C C . TYR B 1 66 ? 16.463 -7.081 7.571 1.00 17.70 66 TYR B C 1
ATOM 1105 O O . TYR B 1 66 ? 17.106 -7.853 8.273 1.00 14.08 66 TYR B O 1
ATOM 1114 N N . ARG B 1 67 ? 16.516 -5.760 7.718 1.00 15.08 67 ARG B N 1
ATOM 1115 C CA . ARG B 1 67 ? 17.392 -5.147 8.704 1.00 17.65 67 ARG B CA 1
ATOM 1116 C C . ARG B 1 67 ? 16.903 -5.256 10.148 1.00 18.22 67 ARG B C 1
ATOM 1117 O O . ARG B 1 67 ? 15.756 -4.940 10.449 1.00 21.50 67 ARG B O 1
ATOM 1125 N N . LEU B 1 68 ? 17.787 -5.689 11.041 1.00 14.17 68 LEU B N 1
ATOM 1126 C CA . LEU B 1 68 ? 17.429 -5.829 12.456 1.00 19.03 68 LEU B CA 1
ATOM 1127 C C . LEU B 1 68 ? 18.170 -4.813 13.315 1.00 20.87 68 LEU B C 1
ATOM 1128 O O . LEU B 1 68 ? 17.827 -4.618 14.476 1.00 15.40 68 LEU B O 1
ATOM 1133 N N . LYS B 1 69 ? 19.182 -4.171 12.729 1.00 18.83 69 LYS B N 1
ATOM 1134 C CA . LYS B 1 69 ? 19.996 -3.169 13.424 1.00 20.08 69 LYS B CA 1
ATOM 1135 C C . LYS B 1 69 ? 20.847 -2.358 12.414 1.00 17.30 69 LYS B C 1
ATOM 1136 O O . LYS B 1 69 ? 21.259 -2.946 11.397 1.00 19.39 69 LYS B O 1
ATOM 1151 N N . LYS C 1 2 ? 12.104 20.900 9.919 1.00 33.86 2 LYS C N 1
ATOM 1152 C CA . LYS C 1 2 ? 13.395 21.045 9.249 1.00 35.65 2 LYS C CA 1
ATOM 1153 C C . LYS C 1 2 ? 14.405 20.051 9.825 1.00 32.98 2 LYS C C 1
ATOM 1154 O O . LYS C 1 2 ? 14.610 19.991 11.038 1.00 33.16 2 LYS C O 1
ATOM 1168 N N . ARG C 1 4 ? 17.749 19.901 8.993 1.00 25.94 4 ARG C N 1
ATOM 1169 C CA . ARG C 1 4 ? 19.104 20.437 9.040 1.00 26.53 4 ARG C CA 1
ATOM 1170 C C . ARG C 1 4 ? 19.067 21.901 9.467 1.00 26.71 4 ARG C C 1
ATOM 1171 O O . ARG C 1 4 ? 18.099 22.610 9.202 1.00 27.99 4 ARG C O 1
ATOM 1179 N N . LYS C 1 5 ? 20.126 22.348 10.132 1.00 25.10 5 LYS C N 1
ATOM 1180 C CA . LYS C 1 5 ? 20.201 23.717 10.602 1.00 21.23 5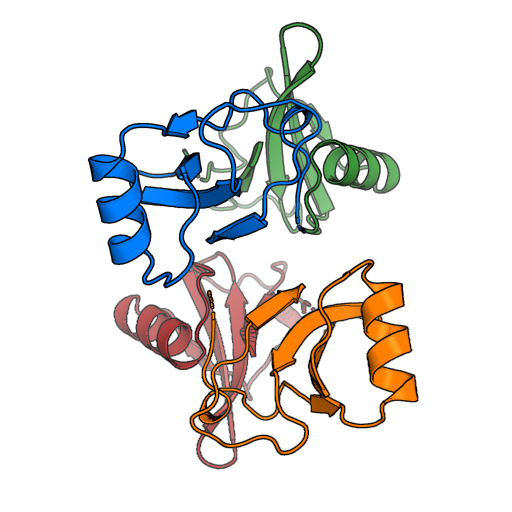 LYS C CA 1
ATOM 1181 C C . LYS C 1 5 ? 21.648 24.047 10.895 1.00 23.21 5 LYS C C 1
ATOM 1182 O O . LYS C 1 5 ? 22.320 23.310 11.614 1.00 21.63 5 LYS C O 1
ATOM 1188 N N . LEU C 1 6 ? 22.129 25.151 10.329 1.00 19.12 6 LEU C N 1
ATOM 1189 C CA . LEU C 1 6 ? 23.516 25.569 10.535 1.00 22.57 6 LEU C CA 1
ATOM 1190 C C . LEU C 1 6 ? 23.782 25.843 12.000 1.00 23.84 6 LEU C C 1
ATOM 1191 O O . LEU C 1 6 ? 23.000 26.520 12.673 1.00 21.71 6 LEU C O 1
ATOM 1196 N N . VAL C 1 7 ? 24.892 25.309 12.488 1.00 22.37 7 VAL C N 1
ATOM 1197 C CA . VAL C 1 7 ? 25.280 25.492 13.871 1.00 24.58 7 VAL C CA 1
ATOM 1198 C C . VAL C 1 7 ? 25.302 26.966 14.282 1.00 24.70 7 VAL C C 1
ATOM 1199 O O . VAL C 1 7 ? 24.982 27.298 15.424 1.00 22.00 7 VAL C O 1
ATOM 1203 N N . LYS C 1 8 ? 25.638 27.849 13.345 1.00 19.64 8 LYS C N 1
ATOM 1204 C CA . LYS C 1 8 ? 25.716 29.281 13.635 1.00 20.84 8 LYS C CA 1
ATOM 1205 C C . LYS C 1 8 ? 24.355 29.920 13.881 1.00 22.71 8 LYS C C 1
ATOM 1206 O O . LYS C 1 8 ? 24.278 31.001 14.462 1.00 20.18 8 LYS C O 1
ATOM 1212 N N . ASP C 1 9 ? 23.286 29.265 13.434 1.00 20.68 9 ASP C N 1
ATOM 1213 C CA . ASP C 1 9 ? 21.947 29.825 13.596 1.00 21.38 9 ASP C CA 1
ATOM 1214 C C . ASP C 1 9 ? 21.201 29.365 14.835 1.00 23.40 9 ASP C C 1
ATOM 1215 O O . ASP C 1 9 ? 20.002 29.616 14.962 1.00 28.19 9 ASP C O 1
ATOM 1220 N N . PHE C 1 10 ? 21.898 28.695 15.743 1.00 17.56 10 PHE C N 1
ATOM 1221 C CA . PHE C 1 10 ? 21.275 28.243 16.982 1.00 24.93 10 PHE C CA 1
ATOM 1222 C C . PHE C 1 10 ? 21.444 29.352 18.006 1.00 27.09 10 PHE C C 1
ATOM 1223 O O . PHE C 1 10 ? 22.564 29.668 18.402 1.00 28.83 10 PHE C O 1
ATOM 1231 N N . GLY C 1 11 ? 20.319 29.934 18.417 1.00 27.83 11 GLY C N 1
ATOM 1232 C CA . GLY C 1 11 ? 20.321 31.029 19.370 1.00 27.80 11 GLY C CA 1
ATOM 1233 C C . GLY C 1 11 ? 20.380 30.679 20.843 1.00 30.50 11 GLY C C 1
ATOM 1234 O O . GLY C 1 11 ? 20.684 29.547 21.225 1.00 35.88 11 GLY C O 1
ATOM 1235 N N . ASP C 1 12 ? 20.085 31.675 21.668 1.00 32.07 12 ASP C N 1
ATOM 1236 C CA . ASP C 1 12 ? 20.102 31.548 23.125 1.00 36.79 12 ASP C CA 1
ATOM 1237 C C . ASP C 1 12 ? 19.074 30.574 23.684 1.00 36.98 12 ASP C C 1
ATOM 1238 O O . ASP C 1 12 ? 19.168 30.173 24.845 1.00 40.79 12 ASP C O 1
ATOM 1243 N N . ASP C 1 13 ? 18.090 30.201 22.872 1.00 33.00 13 ASP C N 1
ATOM 1244 C CA . ASP C 1 13 ? 17.056 29.276 23.317 1.00 30.84 13 ASP C CA 1
ATOM 1245 C C . ASP C 1 13 ? 17.515 27.825 23.290 1.00 29.74 13 ASP C C 1
ATOM 1246 O O . ASP C 1 13 ? 16.754 26.924 23.643 1.00 28.97 13 ASP C O 1
ATOM 1251 N N . TYR C 1 14 ? 18.754 27.595 22.861 1.00 22.34 14 TYR C N 1
ATOM 1252 C CA . TYR C 1 14 ? 19.293 26.238 22.833 1.00 23.55 14 TYR C CA 1
ATOM 1253 C C . TYR C 1 14 ? 20.451 26.126 23.791 1.00 18.66 14 TYR C C 1
ATOM 1254 O O . TYR C 1 14 ? 21.062 27.121 24.165 1.00 25.39 14 TYR C O 1
ATOM 1263 N N . THR C 1 15 ? 20.747 24.905 24.196 1.00 22.36 15 THR C N 1
ATOM 1264 C CA . THR C 1 15 ? 21.861 24.670 25.090 1.00 23.55 15 THR C CA 1
ATOM 1265 C C . THR C 1 15 ? 22.818 23.707 24.396 1.00 15.04 15 THR C C 1
ATOM 1266 O O . THR C 1 15 ? 22.397 22.686 23.894 1.00 17.56 15 THR C O 1
ATOM 1270 N N . LEU C 1 16 ? 24.098 24.034 24.361 1.00 15.43 16 LEU C N 1
ATOM 1271 C CA . LEU C 1 16 ? 25.060 23.150 23.720 1.00 19.34 16 LEU C CA 1
ATOM 1272 C C . LEU C 1 16 ? 25.478 22.070 24.705 1.00 18.85 16 LEU C C 1
ATOM 1273 O O . LEU C 1 16 ? 25.832 22.365 25.843 1.00 19.78 16 LEU C O 1
ATOM 1278 N N . ILE C 1 17 ? 25.418 20.815 24.276 1.00 21.52 17 ILE C N 1
ATOM 1279 C CA . ILE C 1 17 ? 25.801 19.708 25.148 1.00 19.45 17 ILE C CA 1
ATOM 1280 C C . ILE C 1 17 ? 27.024 19.009 24.569 1.00 16.05 17 ILE C C 1
ATOM 1281 O O . ILE C 1 17 ? 26.951 18.424 23.496 1.00 17.77 17 ILE C O 1
ATOM 1286 N N . GLN C 1 18 ? 28.146 19.069 25.280 1.00 14.04 18 GLN C N 1
ATOM 1287 C CA . GLN C 1 18 ? 29.374 18.436 24.808 1.00 17.62 18 GLN C CA 1
ATOM 1288 C C . GLN C 1 18 ? 29.903 17.371 25.753 1.00 17.11 18 GLN C C 1
ATOM 1289 O O . GLN C 1 18 ? 30.813 16.624 25.397 1.00 10.57 18 GLN C O 1
ATOM 1295 N N . ASP C 1 19 ? 29.348 17.293 26.959 1.00 17.65 19 ASP C N 1
ATOM 1296 C CA . ASP C 1 19 ? 29.802 16.274 27.904 1.00 16.45 19 ASP C CA 1
ATOM 1297 C C . ASP C 1 19 ? 29.361 14.898 27.413 1.00 17.17 19 ASP C C 1
ATOM 1298 O O . ASP C 1 19 ? 28.174 14.666 27.225 1.00 19.01 19 ASP C O 1
ATOM 1303 N N . SER C 1 20 ? 30.313 13.985 27.227 1.00 22.50 20 SER C N 1
ATOM 1304 C CA . SER C 1 20 ? 30.017 12.637 26.726 1.00 24.58 20 SER C CA 1
ATOM 1305 C C . SER C 1 20 ? 28.881 11.917 27.414 1.00 24.51 20 SER C C 1
ATOM 1306 O O . SER C 1 20 ? 27.992 11.377 26.751 1.00 26.61 20 SER C O 1
ATOM 1309 N N . GLN C 1 21 ? 28.923 11.897 28.741 1.00 19.23 21 GLN C N 1
ATOM 1310 C CA . GLN C 1 21 ? 27.904 11.229 29.533 1.00 30.00 21 GLN C CA 1
ATOM 1311 C C . GLN C 1 21 ? 26.548 11.886 29.320 1.00 21.74 21 GLN C C 1
ATOM 1312 O O . GLN C 1 21 ? 25.533 11.213 29.182 1.00 25.59 21 GLN C O 1
ATOM 1318 N N . GLU C 1 22 ? 26.534 13.208 29.296 1.00 19.40 22 GLU C N 1
ATOM 1319 C CA . GLU C 1 22 ? 25.284 13.923 29.097 1.00 21.97 22 GLU C CA 1
ATOM 1320 C C . GLU C 1 22 ? 24.723 13.604 27.716 1.00 21.92 22 GLU C C 1
ATOM 1321 O O . GLU C 1 22 ? 23.542 13.293 27.563 1.00 21.71 22 GLU C O 1
ATOM 1327 N N . VAL C 1 23 ? 25.587 13.663 26.713 1.00 17.34 23 VAL C N 1
ATOM 1328 C CA . VAL C 1 23 ? 25.179 13.387 25.353 1.00 20.12 23 VAL C CA 1
ATOM 1329 C C . VAL C 1 23 ? 24.605 11.981 25.237 1.00 21.47 23 VAL C C 1
ATOM 1330 O O . VAL C 1 23 ? 23.519 11.784 24.696 1.00 19.47 23 VAL C O 1
ATOM 1334 N N . LYS C 1 24 ? 25.335 11.010 25.771 1.00 20.64 24 LYS C N 1
ATOM 1335 C CA . LYS C 1 24 ? 24.899 9.628 25.715 1.00 20.40 24 LYS C CA 1
ATOM 1336 C C . LYS C 1 24 ? 23.530 9.466 26.366 1.00 21.83 24 LYS C C 1
ATOM 1337 O O . LYS C 1 24 ? 22.663 8.776 25.837 1.00 21.67 24 LYS C O 1
ATOM 1343 N N . ALA C 1 25 ? 23.339 10.108 27.517 1.00 22.03 25 ALA C N 1
ATOM 1344 C CA . ALA C 1 25 ? 22.074 10.021 28.234 1.00 22.48 25 ALA C CA 1
ATOM 1345 C C . ALA C 1 25 ? 20.904 10.528 27.399 1.00 20.44 25 ALA C C 1
ATOM 1346 O O . ALA C 1 25 ? 19.836 9.917 27.376 1.00 19.40 25 ALA C O 1
ATOM 1348 N N . ILE C 1 26 ? 21.104 11.646 26.710 1.00 18.82 26 ILE C N 1
ATOM 1349 C CA . ILE C 1 26 ? 20.047 12.211 25.882 1.00 20.20 26 ILE C CA 1
ATOM 1350 C C . ILE C 1 26 ? 19.722 11.331 24.673 1.00 17.79 26 ILE C C 1
ATOM 1351 O O . ILE C 1 26 ? 18.555 11.171 24.307 1.00 19.42 26 ILE C O 1
ATOM 1356 N N . LEU C 1 27 ? 20.745 10.756 24.054 1.00 18.30 27 LEU C N 1
ATOM 1357 C CA . LEU C 1 27 ? 20.512 9.893 22.899 1.00 17.69 27 LEU C CA 1
ATOM 1358 C C . LEU C 1 27 ? 19.721 8.660 23.344 1.00 21.07 27 LEU C C 1
ATOM 1359 O O . LEU C 1 27 ? 18.818 8.191 22.644 1.00 17.59 27 LEU C O 1
ATOM 1364 N N . GLU C 1 28 ? 20.054 8.127 24.514 1.00 22.47 28 GLU C N 1
ATOM 1365 C CA . GLU C 1 28 ? 19.331 6.961 24.994 1.00 22.36 28 GLU C CA 1
ATOM 1366 C C . GLU C 1 28 ? 17.897 7.366 25.280 1.00 19.92 28 GLU C C 1
ATOM 1367 O O . GLU C 1 28 ? 16.959 6.670 24.904 1.00 19.12 28 GLU C O 1
ATOM 1373 N N . TYR C 1 29 ? 17.740 8.510 25.933 1.00 23.44 29 TYR C N 1
ATOM 1374 C CA . TYR C 1 29 ? 16.426 9.046 26.267 1.00 17.06 29 TYR C CA 1
ATOM 1375 C C . TYR C 1 29 ? 15.488 9.048 25.056 1.00 18.50 29 TYR C C 1
ATOM 1376 O O . TYR C 1 29 ? 14.379 8.528 25.126 1.00 16.94 29 TYR C O 1
ATOM 1385 N N . ILE C 1 30 ? 15.929 9.631 23.946 1.00 15.96 30 ILE C N 1
ATOM 1386 C CA . ILE C 1 30 ? 15.085 9.681 22.755 1.00 16.02 30 ILE C CA 1
ATOM 1387 C C . ILE C 1 30 ? 15.165 8.415 21.916 1.00 20.08 30 ILE C C 1
ATOM 1388 O O . ILE C 1 30 ? 14.534 8.333 20.870 1.00 16.30 30 ILE C O 1
ATOM 1393 N N . GLY C 1 31 ? 15.946 7.433 22.368 1.00 18.34 31 GLY C N 1
ATOM 1394 C CA . GLY C 1 31 ? 16.061 6.181 21.627 1.00 19.07 31 GLY C CA 1
ATOM 1395 C C . GLY C 1 31 ? 16.847 6.201 20.322 1.00 18.42 31 GLY C C 1
ATOM 1396 O O . GLY C 1 31 ? 16.605 5.393 19.420 1.00 16.09 31 GLY C O 1
ATOM 1397 N N . SER C 1 32 ? 17.792 7.123 20.205 1.00 20.04 32 SER C N 1
ATOM 1398 C CA . SER C 1 32 ? 18.610 7.205 19.003 1.00 19.43 32 SER C CA 1
ATOM 1399 C C . SER C 1 32 ? 19.878 6.392 19.155 1.00 19.75 32 SER C C 1
ATOM 1400 O O . SER C 1 32 ? 20.456 6.332 20.242 1.00 25.57 32 SER C O 1
ATOM 1403 N N . GLU C 1 33 ? 20.315 5.754 18.077 1.00 18.72 33 GLU C N 1
ATOM 1404 C CA . GLU C 1 33 ? 21.572 5.014 18.139 1.00 19.59 33 GLU C CA 1
ATOM 1405 C C . GLU C 1 33 ? 22.651 5.823 17.406 1.00 20.47 33 GLU C C 1
ATOM 1406 O O . GLU C 1 33 ? 23.785 5.380 17.274 1.00 22.83 33 GLU C O 1
ATOM 1412 N N . GLU C 1 34 ? 22.287 7.017 16.935 1.00 22.45 34 GLU C N 1
ATOM 1413 C CA . GLU C 1 34 ? 23.241 7.913 16.267 1.00 23.27 34 GLU C CA 1
ATOM 1414 C C . GLU C 1 34 ? 24.302 8.259 17.326 1.00 26.73 34 GLU C C 1
ATOM 1415 O O . GLU C 1 34 ? 23.998 8.255 18.515 1.00 26.31 34 GLU C O 1
ATOM 1421 N N . GLU C 1 35 ? 25.530 8.562 16.914 1.00 28.78 35 GLU C N 1
ATOM 1422 C CA . GLU C 1 35 ? 26.576 8.877 17.884 1.00 27.81 35 GLU C CA 1
ATOM 1423 C C . GLU C 1 35 ? 27.270 10.234 17.743 1.00 27.55 35 GLU C C 1
ATOM 1424 O O . GLU C 1 35 ? 28.491 10.318 17.718 1.00 23.18 35 GLU C O 1
ATOM 1430 N N . PRO C 1 36 ? 26.500 11.324 17.660 1.00 28.75 36 PRO C N 1
ATOM 1431 C CA . PRO C 1 36 ? 27.163 12.630 17.531 1.00 22.30 36 PRO C CA 1
ATOM 1432 C C . PRO C 1 36 ? 27.986 12.914 18.791 1.00 17.61 36 PRO C C 1
ATOM 1433 O O . PRO C 1 36 ? 27.715 12.341 19.843 1.00 17.40 36 PRO C O 1
ATOM 1437 N N . HIS C 1 37 ? 28.979 13.794 18.704 1.00 15.89 37 HIS C N 1
ATOM 1438 C CA . HIS C 1 37 ? 29.782 14.099 19.890 1.00 21.41 37 HIS C CA 1
ATOM 1439 C C . HIS C 1 37 ? 29.197 15.262 20.668 1.00 18.54 37 HIS C C 1
ATOM 1440 O O . HIS C 1 37 ? 29.494 15.446 21.846 1.00 24.02 37 HIS C O 1
ATOM 1447 N N . ALA C 1 38 ? 28.332 16.024 20.008 1.00 14.15 38 ALA C N 1
ATOM 1448 C CA . ALA C 1 38 ? 27.706 17.169 20.632 1.00 12.36 38 ALA C CA 1
ATOM 1449 C C . ALA C 1 38 ? 26.236 17.273 20.256 1.00 17.07 38 ALA C C 1
ATOM 1450 O O . ALA C 1 38 ? 25.786 16.694 19.273 1.00 20.50 38 ALA C O 1
ATOM 1452 N N . LEU C 1 39 ? 25.492 18.031 21.048 1.00 15.96 39 LEU C N 1
ATOM 1453 C CA . LEU C 1 39 ? 24.086 18.226 20.798 1.00 15.91 39 LEU C CA 1
ATOM 1454 C C . LEU C 1 39 ? 23.664 19.637 21.133 1.00 17.88 39 LEU C C 1
ATOM 1455 O O . LEU C 1 39 ? 24.355 20.361 21.859 1.00 15.82 39 LEU C O 1
ATOM 1460 N N . PHE C 1 40 ? 22.513 20.003 20.587 1.00 19.02 40 PHE C N 1
ATOM 1461 C CA . PHE C 1 40 ? 21.857 21.264 20.878 1.00 19.23 40 PHE C CA 1
ATOM 1462 C C . PHE C 1 40 ? 20.492 20.774 21.340 1.00 21.18 40 PHE C C 1
ATOM 1463 O O . PHE C 1 40 ? 19.838 19.990 20.647 1.00 20.16 40 PHE C O 1
ATOM 1471 N N . VAL C 1 41 ? 20.078 21.183 22.528 1.00 24.91 41 VAL C N 1
ATOM 1472 C CA . VAL C 1 41 ? 18.771 20.787 23.015 1.00 21.16 41 VAL C CA 1
ATOM 1473 C C . VAL C 1 41 ? 18.000 22.031 23.406 1.00 21.48 41 VAL C C 1
ATOM 1474 O O . VAL C 1 41 ? 18.585 23.039 23.816 1.00 19.04 41 VAL C O 1
ATOM 1478 N N . LYS C 1 42 ? 16.688 21.956 23.225 1.00 17.81 42 LYS C N 1
ATOM 1479 C CA . LYS C 1 42 ? 15.784 23.034 23.585 1.00 20.01 42 LYS C CA 1
ATOM 1480 C C . LYS C 1 42 ? 14.807 22.399 24.569 1.00 24.09 42 LYS C C 1
ATOM 1481 O O . LYS C 1 42 ? 14.161 21.399 24.259 1.00 17.23 42 LYS C O 1
ATOM 1487 N N . VAL C 1 43 ? 14.727 22.962 25.765 1.00 21.08 43 VAL C N 1
ATOM 1488 C CA . VAL C 1 43 ? 13.837 22.432 26.778 1.00 23.76 43 VAL C CA 1
ATOM 1489 C C . VAL C 1 43 ? 12.539 23.215 26.725 1.00 28.41 43 VAL C C 1
ATOM 1490 O O . VAL C 1 43 ? 12.551 24.446 26.716 1.00 27.35 43 VAL C O 1
ATOM 1494 N N . GLY C 1 44 ? 11.423 22.495 26.701 1.00 26.06 44 GLY C N 1
ATOM 1495 C CA . GLY C 1 44 ? 10.132 23.147 26.654 1.00 26.72 44 GLY C CA 1
ATOM 1496 C C . GLY C 1 44 ? 9.051 22.262 27.239 1.00 29.62 44 GLY C C 1
ATOM 1497 O O . GLY C 1 44 ? 9.020 21.053 26.996 1.00 29.44 44 GLY C O 1
ATOM 1498 N N . ASP C 1 45 ? 8.172 22.871 28.026 1.00 31.23 45 ASP C N 1
ATOM 1499 C CA . ASP C 1 45 ? 7.067 22.166 28.67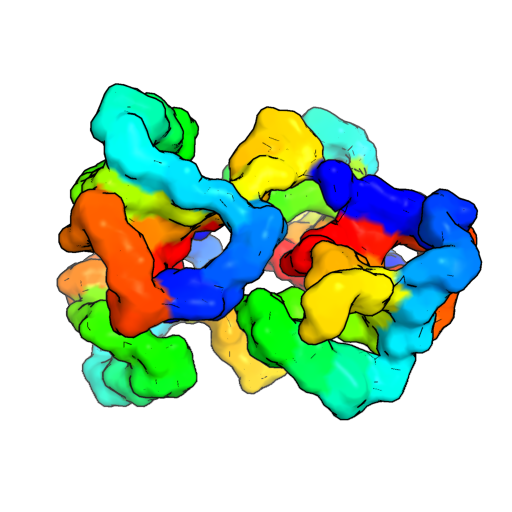2 1.00 30.73 45 ASP C CA 1
ATOM 1500 C C . ASP C 1 45 ? 7.470 20.849 29.336 1.00 27.76 45 ASP C C 1
ATOM 1501 O O . ASP C 1 45 ? 6.950 19.789 29.002 1.00 29.43 45 ASP C O 1
ATOM 1506 N N . GLY C 1 46 ? 8.413 20.938 30.270 1.00 26.34 46 GLY C N 1
ATOM 1507 C CA . GLY C 1 46 ? 8.871 19.780 31.018 1.00 23.31 46 GLY C CA 1
ATOM 1508 C C . GLY C 1 46 ? 9.519 18.641 30.255 1.00 24.47 46 GLY C C 1
ATOM 1509 O O . GLY C 1 46 ? 9.548 17.513 30.749 1.00 26.08 46 GLY C O 1
ATOM 1510 N N . ASP C 1 47 ? 10.049 18.925 29.068 1.00 23.64 47 ASP C N 1
ATOM 1511 C CA . ASP C 1 47 ? 10.679 17.896 28.259 1.00 17.64 47 ASP C CA 1
ATOM 1512 C C . ASP C 1 47 ? 11.634 18.540 27.241 1.00 20.25 47 ASP C C 1
ATOM 1513 O O . ASP C 1 47 ? 11.800 19.757 27.214 1.00 19.72 47 ASP C O 1
ATOM 1518 N N . TYR C 1 48 ? 12.298 17.719 26.435 1.00 20.35 48 TYR C N 1
ATOM 1519 C CA . TYR C 1 48 ? 13.176 18.253 25.404 1.00 23.55 48 TYR C CA 1
ATOM 1520 C C . TYR C 1 48 ? 12.248 18.517 24.234 1.00 18.78 48 TYR C C 1
ATOM 1521 O O . TYR C 1 48 ? 11.634 17.596 23.716 1.00 21.57 48 TYR C O 1
ATOM 1530 N N . GLU C 1 49 ? 12.121 19.775 23.838 1.00 24.73 49 GLU C N 1
ATOM 1531 C CA . GLU C 1 49 ? 11.262 20.122 22.717 1.00 28.03 49 GLU C CA 1
ATOM 1532 C C . GLU C 1 49 ? 11.986 19.768 21.414 1.00 23.71 49 GLU C C 1
ATOM 1533 O O . GLU C 1 49 ? 11.365 19.343 20.436 1.00 24.19 49 GLU C O 1
ATOM 1539 N N . GLU C 1 50 ? 13.305 19.943 21.411 1.00 20.40 50 GLU C N 1
ATOM 1540 C CA . GLU C 1 50 ? 14.133 19.624 20.243 1.00 20.59 50 GLU C CA 1
ATOM 1541 C C . GLU C 1 50 ? 15.497 19.074 20.674 1.00 12.79 50 GLU C C 1
ATOM 1542 O O . GLU C 1 50 ? 16.033 19.457 21.716 1.00 16.40 50 GLU C O 1
ATOM 1548 N N . VAL C 1 51 ? 16.040 18.173 19.864 1.00 17.64 51 VAL C N 1
ATOM 1549 C CA . VAL C 1 51 ? 17.369 17.613 20.080 1.00 14.93 51 VAL C CA 1
ATOM 1550 C C . VAL C 1 51 ? 18.031 17.550 18.712 1.00 17.49 51 VAL C C 1
ATOM 1551 O O . VAL C 1 51 ? 17.470 16.986 17.765 1.00 20.53 51 VAL C O 1
ATOM 1555 N N . TRP C 1 52 ? 19.211 18.152 18.601 1.00 17.10 52 TRP C N 1
ATOM 1556 C CA . TRP C 1 52 ? 19.949 18.154 17.348 1.00 15.88 52 TRP C CA 1
ATOM 1557 C C . TRP C 1 52 ? 21.349 17.620 17.587 1.00 18.61 52 TRP C C 1
ATOM 1558 O O . TRP C 1 52 ? 21.981 17.937 18.597 1.00 23.68 52 TRP C O 1
ATOM 1569 N N . GLY C 1 53 ? 21.835 16.825 16.644 1.00 16.69 53 GLY C N 1
ATOM 1570 C CA . GLY C 1 53 ? 23.161 16.260 16.770 1.00 14.35 53 GLY C CA 1
ATOM 1571 C C . GLY C 1 53 ? 24.215 16.964 15.934 1.00 19.05 53 GLY C C 1
ATOM 1572 O O . GLY C 1 53 ? 23.929 17.531 14.876 1.00 19.67 53 GLY C O 1
ATOM 1573 N N . ILE C 1 54 ? 25.445 16.959 16.435 1.00 17.34 54 ILE C N 1
ATOM 1574 C CA . ILE C 1 54 ? 26.562 17.530 15.702 1.00 18.83 54 ILE C CA 1
ATOM 1575 C C . ILE C 1 54 ? 27.654 16.474 15.816 1.00 19.34 54 ILE C C 1
ATOM 1576 O O . ILE C 1 54 ? 28.157 16.217 16.910 1.00 12.98 54 ILE C O 1
ATOM 1581 N N . ASP C 1 55 ? 27.992 15.840 14.696 1.00 14.74 55 ASP C N 1
ATOM 1582 C CA . ASP C 1 55 ? 29.021 14.803 14.686 1.00 15.44 55 ASP C CA 1
ATOM 1583 C C . ASP C 1 55 ? 30.282 15.230 15.416 1.00 12.30 55 ASP C C 1
ATOM 1584 O O . ASP C 1 55 ? 30.795 14.516 16.272 1.00 17.99 55 ASP C O 1
ATOM 1589 N N . SER C 1 56 ? 30.794 16.395 15.069 1.00 15.67 56 SER C N 1
ATOM 1590 C CA . SER C 1 56 ? 31.998 16.877 15.710 1.00 16.69 56 SER C CA 1
ATOM 1591 C C . SER C 1 56 ? 31.847 18.374 15.830 1.00 20.84 56 SER C C 1
ATOM 1592 O O . SER C 1 56 ? 31.448 19.044 14.876 1.00 21.82 56 SER C O 1
ATOM 1595 N N . PHE C 1 57 ? 32.150 18.919 16.998 1.00 21.00 57 PHE C N 1
ATOM 1596 C CA . PHE C 1 57 ? 31.983 20.346 17.148 1.00 18.84 57 PHE C CA 1
ATOM 1597 C C . PHE C 1 57 ? 33.221 21.120 16.738 1.00 17.75 57 PHE C C 1
ATOM 1598 O O . PHE C 1 57 ? 34.054 21.478 17.570 1.00 16.42 57 PHE C O 1
ATOM 1606 N N . VAL C 1 58 ? 33.324 21.340 15.431 1.00 20.23 58 VAL C N 1
ATOM 1607 C CA . VAL C 1 58 ? 34.402 22.085 14.796 1.00 18.25 58 VAL C CA 1
ATOM 1608 C C . VAL C 1 58 ? 33.685 23.127 13.946 1.00 22.95 58 VAL C C 1
ATOM 1609 O O . VAL C 1 58 ? 33.535 22.982 12.730 1.00 18.81 58 VAL C O 1
ATOM 1613 N N . PRO C 1 59 ? 33.236 24.206 14.597 1.00 24.90 59 PRO C N 1
ATOM 1614 C CA . PRO C 1 59 ? 32.509 25.323 13.998 1.00 32.12 59 PRO C CA 1
ATOM 1615 C C . PRO C 1 59 ? 33.111 26.144 12.861 1.00 32.75 59 PRO C C 1
ATOM 1616 O O . PRO C 1 59 ? 33.950 27.008 13.073 1.00 41.35 59 PRO C O 1
ATOM 1620 N N . TYR C 1 60 ? 32.667 25.859 11.646 1.00 31.94 60 TYR C N 1
ATOM 1621 C CA . TYR C 1 60 ? 33.095 26.622 10.483 1.00 31.06 60 TYR C CA 1
ATOM 1622 C C . TYR C 1 60 ? 31.754 27.105 9.931 1.00 35.21 60 TYR C C 1
ATOM 1623 O O . TYR C 1 60 ? 30.711 26.543 10.281 1.00 34.45 60 TYR C O 1
ATOM 1632 N N . ASN C 1 61 ? 31.766 28.150 9.111 1.00 35.85 61 ASN C N 1
ATOM 1633 C CA . ASN C 1 61 ? 30.532 28.722 8.572 1.00 37.77 61 ASN C CA 1
ATOM 1634 C C . ASN C 1 61 ? 29.421 27.783 8.122 1.00 35.54 61 ASN C C 1
ATOM 1635 O O . ASN C 1 61 ? 28.250 28.031 8.409 1.00 31.63 61 ASN C O 1
ATOM 1640 N N . PHE C 1 62 ? 29.775 26.718 7.413 1.00 33.82 62 PHE C N 1
ATOM 1641 C CA . PHE C 1 62 ? 28.774 25.791 6.897 1.00 29.84 62 PHE C CA 1
ATOM 1642 C C . PHE C 1 62 ? 28.516 24.544 7.735 1.00 28.26 62 PHE C C 1
ATOM 1643 O O . PHE C 1 62 ? 27.865 23.613 7.262 1.00 25.59 62 PHE C O 1
ATOM 1651 N N . LEU C 1 63 ? 29.016 24.517 8.967 1.00 23.73 63 LEU C N 1
ATOM 1652 C CA . LEU C 1 63 ? 28.798 23.354 9.821 1.00 25.57 63 LEU C CA 1
ATOM 1653 C C . LEU C 1 63 ? 27.307 23.275 10.136 1.00 21.14 63 LEU C C 1
ATOM 1654 O O . LEU C 1 63 ? 26.683 24.269 10.493 1.00 21.83 63 LEU C O 1
ATOM 1659 N N . GLU C 1 64 ? 26.721 22.099 9.986 1.00 22.26 64 GLU C N 1
ATOM 1660 C CA . GLU C 1 64 ? 25.300 21.980 10.269 1.00 26.54 64 GLU C CA 1
ATOM 1661 C C . GLU C 1 64 ? 24.988 20.915 11.304 1.00 21.85 64 GLU C C 1
ATOM 1662 O O . GLU C 1 64 ? 25.805 20.048 11.582 1.00 18.01 64 GLU C O 1
ATOM 1668 N N . ALA C 1 65 ? 23.809 21.025 11.906 1.00 20.06 65 ALA C N 1
ATOM 1669 C CA . ALA C 1 65 ? 23.364 20.064 12.902 1.00 19.84 65 ALA C CA 1
ATOM 1670 C C . ALA C 1 65 ? 22.197 19.314 12.272 1.00 21.24 65 ALA C C 1
ATOM 1671 O O . ALA C 1 65 ? 21.530 19.839 11.367 1.00 16.45 65 ALA C O 1
ATOM 1673 N N . TYR C 1 66 ? 21.962 18.088 12.726 1.00 16.06 66 TYR C N 1
ATOM 1674 C CA . TYR C 1 66 ? 20.862 17.299 12.183 1.00 23.23 66 TYR C CA 1
ATOM 1675 C C . TYR C 1 66 ? 19.830 17.024 13.272 1.00 19.05 66 TYR C C 1
ATOM 1676 O O . TYR C 1 66 ? 20.178 16.687 14.405 1.00 15.19 66 TYR C O 1
ATOM 1685 N N . ARG C 1 67 ? 18.559 17.190 12.915 1.00 16.36 67 ARG C N 1
ATOM 1686 C CA . ARG C 1 67 ? 17.444 17.019 13.845 1.00 20.74 67 ARG C CA 1
ATOM 1687 C C . ARG C 1 67 ? 17.285 15.577 14.313 1.00 18.57 67 ARG C C 1
ATOM 1688 O O . ARG C 1 67 ? 17.213 14.672 13.500 1.00 20.79 67 ARG C O 1
ATOM 1696 N N . LEU C 1 68 ? 17.215 15.376 15.625 1.00 22.36 68 LEU C N 1
ATOM 1697 C CA . LEU C 1 68 ? 17.066 14.034 16.190 1.00 22.10 68 LEU C CA 1
ATOM 1698 C C . LEU C 1 68 ? 15.724 13.884 16.884 1.00 20.17 68 LEU C C 1
ATOM 1699 O O . LEU C 1 68 ? 15.191 12.786 16.985 1.00 26.18 68 LEU C O 1
ATOM 1704 N N . LYS C 1 69 ? 15.190 14.997 17.370 1.00 19.86 69 LYS C N 1
ATOM 1705 C CA . LYS C 1 69 ? 13.898 15.010 18.041 1.00 25.25 69 LYS C CA 1
ATOM 1706 C C . LYS C 1 69 ? 13.312 16.409 17.827 1.00 31.29 69 LYS C C 1
ATOM 1707 O O . LYS C 1 69 ? 14.091 17.384 17.891 1.00 19.40 69 LYS C O 1
ATOM 1722 N N . LYS D 1 2 ? 36.790 0.743 10.993 1.00 37.83 2 LYS D N 1
ATOM 1723 C CA . LYS D 1 2 ? 36.709 2.134 11.424 1.00 42.06 2 LYS D CA 1
ATOM 1724 C C . LYS D 1 2 ? 35.626 2.859 10.639 1.00 34.08 2 LYS D C 1
ATOM 1725 O O . LYS D 1 2 ? 35.631 2.852 9.413 1.00 31.85 2 LYS D O 1
ATOM 1739 N N . ARG D 1 4 ? 34.860 6.166 11.276 1.00 28.71 4 ARG D N 1
ATOM 1740 C CA . ARG D 1 4 ? 35.179 7.584 11.206 1.00 30.48 4 ARG D CA 1
ATOM 1741 C C . ARG D 1 4 ? 36.661 7.853 11.008 1.00 32.47 4 ARG D C 1
ATOM 1742 O O . ARG D 1 4 ? 37.515 7.144 11.539 1.00 34.45 4 ARG D O 1
ATOM 1750 N N . LYS D 1 5 ? 36.959 8.883 10.228 1.00 27.84 5 LYS D N 1
ATOM 1751 C CA . LYS D 1 5 ? 38.326 9.249 9.974 1.00 19.80 5 LYS D CA 1
ATOM 1752 C C . LYS D 1 5 ? 38.409 10.745 9.702 1.00 23.25 5 LYS D C 1
ATOM 1753 O O . LYS D 1 5 ? 37.521 11.331 9.079 1.00 18.46 5 LYS D O 1
ATOM 1759 N N . LEU D 1 6 ? 39.475 11.363 10.198 1.00 22.29 6 LEU D N 1
ATOM 1760 C CA . LEU D 1 6 ? 39.674 12.793 10.016 1.00 25.20 6 LEU D CA 1
ATOM 1761 C C . LEU D 1 6 ? 40.113 12.979 8.574 1.00 24.36 6 LEU D C 1
ATOM 1762 O O . LEU D 1 6 ? 40.939 12.222 8.072 1.00 22.47 6 LEU D O 1
ATOM 1767 N N . VAL D 1 7 ? 39.535 13.973 7.911 1.00 30.24 7 VAL D N 1
ATOM 1768 C CA . VAL D 1 7 ? 39.840 14.258 6.518 1.00 25.95 7 VAL D CA 1
ATOM 1769 C C . VAL D 1 7 ? 41.336 14.331 6.280 1.00 29.46 7 VAL D C 1
ATOM 1770 O O . VAL D 1 7 ? 41.825 13.919 5.230 1.00 31.16 7 VAL D O 1
ATOM 1774 N N . LYS D 1 8 ? 42.064 14.840 7.267 1.00 30.49 8 LYS D N 1
ATOM 1775 C CA . LYS D 1 8 ? 43.496 14.985 7.129 1.00 29.73 8 LYS D CA 1
ATOM 1776 C C . LYS D 1 8 ? 44.185 13.647 6.998 1.00 29.29 8 LYS D C 1
ATOM 1777 O O . LYS D 1 8 ? 45.291 13.570 6.482 1.00 24.39 8 LYS D O 1
ATOM 1783 N N . ASP D 1 9 ? 43.528 12.591 7.464 1.00 26.08 9 ASP D N 1
ATOM 1784 C CA . ASP D 1 9 ? 44.115 11.259 7.416 1.00 28.07 9 ASP D CA 1
ATOM 1785 C C . ASP D 1 9 ? 43.838 10.476 6.136 1.00 26.97 9 ASP D C 1
ATOM 1786 O O . ASP D 1 9 ? 44.309 9.351 5.990 1.00 28.57 9 ASP D O 1
ATOM 1791 N N . PHE D 1 10 ? 43.085 11.057 5.211 1.00 22.41 10 PHE D N 1
ATOM 1792 C CA . PHE D 1 10 ? 42.770 10.349 3.974 1.00 32.64 10 PHE D CA 1
ATOM 1793 C C . PHE D 1 10 ? 43.936 10.194 3.008 1.00 39.69 10 PHE D C 1
ATOM 1794 O O . PHE D 1 10 ? 44.614 9.170 3.029 1.00 45.11 10 PHE D O 1
ATOM 1802 N N . GLY D 1 11 ? 44.182 11.172 2.151 1.00 44.42 11 GLY D N 1
ATOM 1803 C CA . GLY D 1 11 ? 45.314 11.016 1.251 1.00 56.95 11 GLY D CA 1
ATOM 1804 C C . GLY D 1 11 ? 45.066 10.760 -0.228 1.00 61.82 11 GLY D C 1
ATOM 1805 O O . GLY D 1 11 ? 43.930 10.759 -0.706 1.00 66.01 11 GLY D O 1
ATOM 1806 N N . ASP D 1 12 ? 46.167 10.517 -0.937 1.00 65.34 12 ASP D N 1
ATOM 1807 C CA . ASP D 1 12 ? 46.193 10.300 -2.384 1.00 63.97 12 ASP D CA 1
ATOM 1808 C C . ASP D 1 12 ? 45.470 9.099 -2.995 1.00 59.64 12 ASP D C 1
ATOM 1809 O O . ASP D 1 12 ? 45.061 9.160 -4.157 1.00 60.93 12 ASP D O 1
ATOM 1814 N N . ASP D 1 13 ? 45.323 8.008 -2.253 1.00 52.19 13 ASP D N 1
ATOM 1815 C CA . ASP D 1 13 ? 44.633 6.845 -2.807 1.00 49.26 13 ASP D CA 1
ATOM 1816 C C . ASP D 1 13 ? 43.112 7.011 -2.798 1.00 45.23 13 ASP D C 1
ATOM 1817 O O . ASP D 1 13 ? 42.377 6.101 -3.172 1.00 42.92 13 ASP D O 1
ATOM 1822 N N . TYR D 1 14 ? 42.643 8.182 -2.378 1.00 34.51 14 TYR D N 1
ATOM 1823 C CA . TYR D 1 14 ? 41.215 8.447 -2.331 1.00 31.38 14 TYR D CA 1
ATOM 1824 C C . TYR D 1 14 ? 40.798 9.504 -3.338 1.00 33.88 14 TYR D C 1
ATOM 1825 O O . TYR D 1 14 ? 41.564 10.421 -3.665 1.00 29.82 14 TYR D O 1
ATOM 1834 N N . THR D 1 15 ? 39.567 9.381 -3.820 1.00 27.10 15 THR D N 1
ATOM 1835 C CA . THR D 1 15 ? 39.057 10.327 -4.787 1.00 27.97 15 THR D CA 1
ATOM 1836 C C . THR D 1 15 ? 37.905 11.128 -4.221 1.00 25.98 15 THR D C 1
ATOM 1837 O O . THR D 1 15 ? 36.926 10.569 -3.712 1.00 24.29 15 THR D O 1
ATOM 1841 N N . LEU D 1 16 ? 38.023 12.447 -4.319 1.00 21.06 16 LEU D N 1
ATOM 1842 C CA . LEU D 1 16 ? 36.979 13.339 -3.844 1.00 20.61 16 LEU D CA 1
ATOM 1843 C C . LEU D 1 16 ? 35.900 13.479 -4.910 1.00 24.60 16 LEU D C 1
ATOM 1844 O O . LEU D 1 16 ? 36.193 13.823 -6.058 1.00 25.19 16 LEU D O 1
ATOM 1849 N N . ILE D 1 17 ? 34.655 13.201 -4.537 1.00 27.70 17 ILE D N 1
ATOM 1850 C CA . ILE D 1 17 ? 33.529 13.320 -5.458 1.00 30.57 17 ILE D CA 1
ATOM 1851 C C . ILE D 1 17 ? 32.589 14.407 -4.937 1.00 31.89 17 ILE D C 1
ATOM 1852 O O . ILE D 1 17 ? 32.066 14.290 -3.830 1.00 36.38 17 ILE D O 1
ATOM 1857 N N . GLN D 1 18 ? 32.377 15.466 -5.720 1.00 36.02 18 GLN D N 1
ATOM 1858 C CA . GLN D 1 18 ? 31.488 16.543 -5.288 1.00 29.27 18 GLN D CA 1
ATOM 1859 C C . GLN D 1 18 ? 30.254 16.762 -6.162 1.00 31.12 18 GLN D C 1
ATOM 1860 O O . GLN D 1 18 ? 29.258 17.322 -5.699 1.00 29.16 18 GLN D O 1
ATOM 1866 N N . ASP D 1 19 ? 30.300 16.327 -7.418 1.00 26.27 19 ASP D N 1
ATOM 1867 C CA . ASP D 1 19 ? 29.148 16.514 -8.284 1.00 22.11 19 ASP D CA 1
ATOM 1868 C C . ASP D 1 19 ? 27.916 15.845 -7.684 1.00 27.15 19 ASP D C 1
ATOM 1869 O O . ASP D 1 19 ? 27.907 14.633 -7.448 1.00 25.31 19 ASP D O 1
ATOM 1874 N N . SER D 1 20 ? 26.869 16.634 -7.470 1.00 25.95 20 SER D N 1
ATOM 1875 C CA . SER D 1 20 ? 25.637 16.128 -6.882 1.00 36.02 20 SER D CA 1
ATOM 1876 C C . SER D 1 20 ? 25.108 14.856 -7.536 1.00 31.83 20 SER D C 1
ATOM 1877 O O . SER D 1 20 ? 24.809 13.882 -6.846 1.00 30.52 20 SER D O 1
ATOM 1880 N N . GLN D 1 21 ? 24.981 14.856 -8.860 1.00 33.51 21 GLN D N 1
ATOM 1881 C CA . GLN D 1 21 ? 24.470 13.674 -9.551 1.00 34.97 21 GLN D CA 1
ATOM 1882 C C . GLN D 1 21 ? 25.361 12.441 -9.362 1.00 30.57 21 GLN D C 1
ATOM 1883 O O . GLN D 1 21 ? 24.870 11.319 -9.274 1.00 27.46 21 GLN D O 1
ATOM 1889 N N . GLU D 1 22 ? 26.669 12.647 -9.304 1.00 25.66 22 GLU D N 1
ATOM 1890 C CA . GLU D 1 22 ? 27.567 11.523 -9.123 1.00 29.56 22 GLU D CA 1
ATOM 1891 C C . GLU D 1 22 ? 27.459 11.008 -7.685 1.00 31.03 22 GLU D C 1
ATOM 1892 O O . GLU D 1 22 ? 27.363 9.798 -7.447 1.00 31.10 22 GLU D O 1
ATOM 1898 N N . VAL D 1 23 ? 27.464 11.934 -6.730 1.00 28.82 23 VAL D N 1
ATOM 1899 C CA . VAL D 1 23 ? 27.346 11.571 -5.326 1.00 24.12 23 VAL D CA 1
ATOM 1900 C C . VAL D 1 23 ? 26.139 10.672 -5.169 1.00 25.22 23 VAL D C 1
ATOM 1901 O O . VAL D 1 23 ? 26.250 9.540 -4.691 1.00 20.89 23 VAL D O 1
ATOM 1905 N N . LYS D 1 24 ? 24.990 11.198 -5.586 1.00 24.43 24 LYS D N 1
ATOM 1906 C CA . LYS D 1 24 ? 23.720 10.496 -5.504 1.00 27.52 24 LYS D CA 1
ATOM 1907 C C . LYS D 1 24 ? 23.782 9.125 -6.163 1.00 28.76 24 LYS D C 1
ATOM 1908 O O . LYS D 1 24 ? 23.155 8.177 -5.693 1.00 27.41 24 LYS D O 1
ATOM 1914 N N . ALA D 1 25 ? 24.542 9.022 -7.251 1.00 28.83 25 ALA D N 1
ATOM 1915 C CA . ALA D 1 25 ? 24.679 7.751 -7.968 1.00 31.24 25 ALA D CA 1
ATOM 1916 C C . ALA D 1 25 ? 25.336 6.697 -7.090 1.00 28.99 25 ALA D C 1
ATOM 1917 O O . ALA D 1 25 ? 24.835 5.574 -6.967 1.00 28.05 25 ALA D O 1
ATOM 1919 N N . ILE D 1 26 ? 26.463 7.069 -6.483 1.00 25.98 26 ILE D N 1
ATOM 1920 C CA . ILE D 1 26 ? 27.213 6.169 -5.611 1.00 26.28 26 ILE D CA 1
ATOM 1921 C C . ILE D 1 26 ? 26.373 5.752 -4.397 1.00 26.24 26 ILE D C 1
ATOM 1922 O O . ILE D 1 26 ? 26.302 4.569 -4.054 1.00 23.68 26 ILE D O 1
ATOM 1927 N N . LEU D 1 27 ? 25.722 6.724 -3.763 1.00 21.97 27 LEU D N 1
ATOM 1928 C CA . LEU D 1 27 ? 24.886 6.446 -2.603 1.00 22.50 27 LEU D CA 1
ATOM 1929 C C . LEU D 1 27 ? 23.805 5.438 -2.970 1.00 27.10 27 LEU D C 1
ATOM 1930 O O . LEU D 1 27 ? 23.508 4.516 -2.198 1.00 22.72 27 LEU D O 1
ATOM 1935 N N . GLU D 1 28 ? 23.211 5.621 -4.146 1.00 25.85 28 GLU D N 1
ATOM 1936 C CA . GLU D 1 28 ? 22.168 4.713 -4.616 1.00 31.82 28 GLU D CA 1
ATOM 1937 C C . GLU D 1 28 ? 22.794 3.358 -4.902 1.00 29.35 28 GLU D C 1
ATOM 1938 O O . GLU D 1 28 ? 22.229 2.315 -4.568 1.00 29.13 28 GLU D O 1
ATOM 1944 N N . TYR D 1 29 ? 23.975 3.395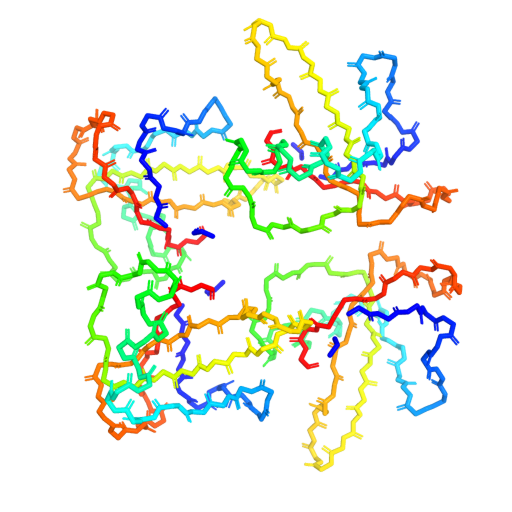 -5.511 1.00 19.06 29 TYR D N 1
ATOM 1945 C CA . TYR D 1 29 ? 24.714 2.195 -5.866 1.00 23.70 29 TYR D CA 1
ATOM 1946 C C . TYR D 1 29 ? 25.019 1.313 -4.662 1.00 28.38 29 TYR D C 1
ATOM 1947 O O . TYR D 1 29 ? 25.036 0.087 -4.780 1.00 25.95 29 TYR D O 1
ATOM 1956 N N . ILE D 1 30 ? 25.271 1.933 -3.510 1.00 27.41 30 ILE D N 1
ATOM 1957 C CA . ILE D 1 30 ? 25.589 1.173 -2.308 1.00 25.20 30 ILE D CA 1
ATOM 1958 C C . ILE D 1 30 ? 24.382 1.034 -1.394 1.00 25.46 30 ILE D C 1
ATOM 1959 O O . ILE D 1 30 ? 24.485 0.480 -0.305 1.00 24.80 30 ILE D O 1
ATOM 1964 N N . GLY D 1 31 ? 23.244 1.563 -1.836 1.00 25.82 31 GLY D N 1
ATOM 1965 C CA . GLY D 1 31 ? 22.017 1.465 -1.061 1.00 27.48 31 GLY D CA 1
ATOM 1966 C C . GLY D 1 31 ? 21.894 2.356 0.165 1.00 23.62 31 GLY D C 1
ATOM 1967 O O . GLY D 1 31 ? 21.108 2.060 1.068 1.00 22.03 31 GLY D O 1
ATOM 1968 N N . SER D 1 32 ? 22.640 3.454 0.199 1.00 24.56 32 SER D N 1
ATOM 1969 C CA . SER D 1 32 ? 22.593 4.360 1.348 1.00 26.95 32 SER D CA 1
ATOM 1970 C C . SER D 1 32 ? 21.554 5.470 1.236 1.00 28.35 32 SER D C 1
ATOM 1971 O O . SER D 1 32 ? 21.349 6.051 0.164 1.00 21.90 32 SER D O 1
ATOM 1974 N N . GLU D 1 33 ? 20.887 5.753 2.349 1.00 24.06 33 GLU D N 1
ATOM 1975 C CA . GLU D 1 33 ? 19.909 6.830 2.374 1.00 28.33 33 GLU D CA 1
ATOM 1976 C C . GLU D 1 33 ? 20.504 8.039 3.120 1.00 29.19 33 GLU D C 1
ATOM 1977 O O . GLU D 1 33 ? 19.789 8.991 3.458 1.00 26.42 33 GLU D O 1
ATOM 1983 N N . GLU D 1 34 ? 21.814 7.986 3.384 1.00 25.76 34 GLU D N 1
ATOM 1984 C CA . GLU D 1 34 ? 22.521 9.099 4.033 1.00 27.39 34 GLU D CA 1
ATOM 1985 C C . GLU D 1 34 ? 22.631 10.185 2.965 1.00 32.65 34 GLU D C 1
ATOM 1986 O O . GLU D 1 34 ? 22.528 9.895 1.769 1.00 33.50 34 GLU D O 1
ATOM 1992 N N . GLU D 1 35 ? 22.844 11.431 3.372 1.00 36.89 35 GLU D N 1
ATOM 1993 C CA . GLU D 1 35 ? 22.930 12.506 2.388 1.00 36.33 35 GLU D CA 1
ATOM 1994 C C . GLU D 1 35 ? 24.134 13.429 2.511 1.00 31.43 35 GLU D C 1
ATOM 1995 O O . GLU D 1 35 ? 23.989 14.633 2.730 1.00 28.52 35 GLU D O 1
ATOM 2001 N N . PRO D 1 36 ? 25.342 12.875 2.363 1.00 28.81 36 PRO D N 1
ATOM 2002 C CA . PRO D 1 36 ? 26.573 13.660 2.450 1.00 25.35 36 PRO D CA 1
ATOM 2003 C C . PRO D 1 36 ? 26.633 14.624 1.275 1.00 27.61 36 PRO D C 1
ATOM 2004 O O . PRO D 1 36 ? 25.956 14.403 0.268 1.00 25.66 36 PRO D O 1
ATOM 2008 N N . HIS D 1 37 ? 27.434 15.684 1.397 1.00 24.78 37 HIS D N 1
ATOM 2009 C CA . HIS D 1 37 ? 27.573 16.656 0.313 1.00 26.98 37 HIS D CA 1
ATOM 2010 C C . HIS D 1 37 ? 28.681 16.239 -0.640 1.00 22.53 37 HIS D C 1
ATOM 2011 O O . HIS D 1 37 ? 28.678 16.632 -1.803 1.00 31.30 37 HIS D O 1
ATOM 2018 N N . ALA D 1 38 ? 29.626 15.447 -0.143 1.00 18.80 38 ALA D N 1
ATOM 2019 C CA . ALA D 1 38 ? 30.738 14.950 -0.954 1.00 19.87 38 ALA D CA 1
ATOM 2020 C C . ALA D 1 38 ? 31.162 13.591 -0.419 1.00 19.93 38 ALA D C 1
ATOM 2021 O O . ALA D 1 38 ? 30.733 13.177 0.655 1.00 19.34 38 ALA D O 1
ATOM 2023 N N . LEU D 1 39 ? 32.022 12.903 -1.158 1.00 21.30 39 LEU D N 1
ATOM 2024 C CA . LEU D 1 39 ? 32.472 11.582 -0.741 1.00 19.47 39 LEU D CA 1
ATOM 2025 C C . LEU D 1 39 ? 33.926 11.372 -1.077 1.00 16.39 39 LEU D C 1
ATOM 2026 O O . LEU D 1 39 ? 34.470 12.020 -1.970 1.00 19.34 39 LEU D O 1
ATOM 2031 N N . PHE D 1 40 ? 34.554 10.460 -0.346 1.00 16.26 40 PHE D N 1
ATOM 2032 C CA . PHE D 1 40 ? 35.935 10.076 -0.616 1.00 17.88 40 PHE D CA 1
ATOM 2033 C C . PHE D 1 40 ? 35.702 8.630 -0.980 1.00 20.55 40 PHE D C 1
ATOM 2034 O O . PHE D 1 40 ? 35.163 7.880 -0.166 1.00 18.60 40 PHE D O 1
ATOM 2042 N N . VAL D 1 41 ? 36.039 8.237 -2.203 1.00 22.86 41 VAL D N 1
ATOM 2043 C CA . VAL D 1 41 ? 35.853 6.844 -2.574 1.00 22.41 41 VAL D CA 1
ATOM 2044 C C . VAL D 1 41 ? 37.199 6.256 -2.908 1.00 21.89 41 VAL D C 1
ATOM 2045 O O . VAL D 1 41 ? 38.146 6.980 -3.221 1.00 27.05 41 VAL D O 1
ATOM 2049 N N . LYS D 1 42 ? 37.301 4.941 -2.799 1.00 22.77 42 LYS D N 1
ATOM 2050 C CA . LYS D 1 42 ? 38.541 4.268 -3.155 1.00 23.54 42 LYS D CA 1
ATOM 2051 C C . LYS D 1 42 ? 38.168 3.144 -4.100 1.00 25.10 42 LYS D C 1
ATOM 2052 O O . LYS D 1 42 ? 37.393 2.249 -3.744 1.00 27.31 42 LYS D O 1
ATOM 2058 N N . VAL D 1 43 ? 38.707 3.195 -5.307 1.00 28.60 43 VAL D N 1
ATOM 2059 C CA . VAL D 1 43 ? 38.417 2.173 -6.297 1.00 30.64 43 VAL D CA 1
ATOM 2060 C C . VAL D 1 43 ? 39.428 1.038 -6.248 1.00 30.20 43 VAL D C 1
ATOM 2061 O O . VAL D 1 43 ? 40.631 1.267 -6.153 1.00 32.90 43 VAL D O 1
ATOM 2065 N N . GLY D 1 44 ? 38.929 -0.189 -6.327 1.00 32.36 44 GLY D N 1
ATOM 2066 C CA . GLY D 1 44 ? 39.806 -1.341 -6.305 1.00 35.91 44 GLY D CA 1
ATOM 2067 C C . GLY D 1 44 ? 39.088 -2.625 -6.670 1.00 37.40 44 GLY D C 1
ATOM 2068 O O . GLY D 1 44 ? 37.953 -2.855 -6.243 1.00 36.33 44 GLY D O 1
ATOM 2069 N N . ASP D 1 45 ? 39.749 -3.454 -7.472 1.00 35.86 45 ASP D N 1
ATOM 2070 C CA . ASP D 1 45 ? 39.199 -4.739 -7.884 1.00 38.53 45 ASP D CA 1
ATOM 2071 C C . ASP D 1 45 ? 37.937 -4.555 -8.717 1.00 37.45 45 ASP D C 1
ATOM 2072 O O . ASP D 1 45 ? 36.988 -5.328 -8.595 1.00 37.18 45 ASP D O 1
ATOM 2077 N N . GLY D 1 46 ? 37.923 -3.523 -9.553 1.00 37.98 46 GLY D N 1
ATOM 2078 C CA . GLY D 1 46 ? 36.765 -3.264 -10.390 1.00 36.68 46 GLY D CA 1
ATOM 2079 C C . GLY D 1 46 ? 35.513 -2.854 -9.631 1.00 35.77 46 GLY D C 1
ATOM 2080 O O . GLY D 1 46 ? 34.396 -3.097 -10.095 1.00 32.99 46 GLY D O 1
ATOM 2081 N N . ASP D 1 47 ? 35.692 -2.232 -8.468 1.00 30.88 47 ASP D N 1
ATOM 2082 C CA . ASP D 1 47 ? 34.560 -1.794 -7.658 1.00 29.08 47 ASP D CA 1
ATOM 2083 C C . ASP D 1 47 ? 35.001 -0.758 -6.619 1.00 26.92 47 ASP D C 1
ATOM 2084 O O . ASP D 1 47 ? 36.185 -0.445 -6.506 1.00 26.91 47 ASP D O 1
ATOM 2089 N N . TYR D 1 48 ? 34.052 -0.210 -5.872 1.00 20.92 48 TYR D N 1
ATOM 2090 C CA . TYR D 1 48 ? 34.412 0.757 -4.837 1.00 27.10 48 TYR D CA 1
ATOM 2091 C C . TYR D 1 48 ? 34.795 -0.027 -3.597 1.00 23.68 48 TYR D C 1
ATOM 2092 O O . TYR D 1 48 ? 33.939 -0.657 -2.980 1.00 28.11 48 TYR D O 1
ATOM 2101 N N . GLU D 1 49 ? 36.074 -0.008 -3.241 1.00 30.66 49 GLU D N 1
ATOM 2102 C CA . GLU D 1 49 ? 36.517 -0.706 -2.043 1.00 31.56 49 GLU D CA 1
ATOM 2103 C C . GLU D 1 49 ? 35.950 0.018 -0.831 1.00 30.81 49 GLU D C 1
ATOM 2104 O O . GLU D 1 49 ? 35.394 -0.603 0.072 1.00 27.71 49 GLU D O 1
ATOM 2110 N N . GLU D 1 50 ? 36.092 1.343 -0.832 1.00 28.87 50 GLU D N 1
ATOM 2111 C CA . GLU D 1 50 ? 35.623 2.183 0.269 1.00 24.99 50 GLU D CA 1
ATOM 2112 C C . GLU D 1 50 ? 34.881 3.429 -0.214 1.00 22.52 50 GLU D C 1
ATOM 2113 O O . GLU D 1 50 ? 35.242 4.018 -1.234 1.00 26.82 50 GLU D O 1
ATOM 2119 N N . VAL D 1 51 ? 33.837 3.812 0.518 1.00 19.07 51 VAL D N 1
ATOM 2120 C CA . VAL D 1 51 ? 33.068 5.016 0.218 1.00 22.04 51 VAL D CA 1
ATOM 2121 C C . VAL D 1 51 ? 32.811 5.721 1.545 1.00 24.43 51 VAL D C 1
ATOM 2122 O O . VAL D 1 51 ? 32.221 5.138 2.456 1.00 24.36 51 VAL D O 1
ATOM 2126 N N . TRP D 1 52 ? 33.257 6.971 1.643 1.00 21.05 52 TRP D N 1
ATOM 2127 C CA . TRP D 1 52 ? 33.073 7.778 2.849 1.00 17.46 52 TRP D CA 1
ATOM 2128 C C . TRP D 1 52 ? 32.368 9.087 2.493 1.00 19.85 52 TRP D C 1
ATOM 2129 O O . TRP D 1 52 ? 32.572 9.634 1.415 1.00 27.00 52 TRP D O 1
ATOM 2140 N N . GLY D 1 53 ? 31.546 9.597 3.396 1.00 15.29 53 GLY D N 1
ATOM 2141 C CA . GLY D 1 53 ? 30.874 10.844 3.101 1.00 20.39 53 GLY D CA 1
ATOM 2142 C C . GLY D 1 53 ? 31.266 11.919 4.093 1.00 21.85 53 GLY D C 1
ATOM 2143 O O . GLY D 1 53 ? 31.788 11.622 5.170 1.00 17.90 53 GLY D O 1
ATOM 2144 N N . ILE D 1 54 ? 31.056 13.172 3.711 1.00 15.90 54 ILE D N 1
ATOM 2145 C CA . ILE D 1 54 ? 31.315 14.291 4.604 1.00 21.23 54 ILE D CA 1
ATOM 2146 C C . ILE D 1 54 ? 30.183 15.253 4.344 1.00 23.93 54 ILE D C 1
ATOM 2147 O O . ILE D 1 54 ? 29.689 15.354 3.214 1.00 25.42 54 ILE D O 1
ATOM 2152 N N . ASP D 1 55 ? 29.741 15.932 5.390 1.00 20.34 55 ASP D N 1
ATOM 2153 C CA . ASP D 1 55 ? 28.638 16.857 5.243 1.00 22.37 55 ASP D CA 1
ATOM 2154 C C . ASP D 1 55 ? 29.100 18.252 4.861 1.00 26.72 55 ASP D C 1
ATOM 2155 O O . ASP D 1 55 ? 28.500 19.257 5.255 1.00 33.16 55 ASP D O 1
ATOM 2160 N N . SER D 1 56 ? 30.170 18.293 4.074 1.00 21.21 56 SER D N 1
ATOM 2161 C CA . SER D 1 56 ? 30.749 19.533 3.594 1.00 23.70 56 SER D CA 1
ATOM 2162 C C . SER D 1 56 ? 31.118 19.352 2.126 1.00 20.80 56 SER D C 1
ATOM 2163 O O . SER D 1 56 ? 31.487 18.256 1.709 1.00 26.46 56 SER D O 1
ATOM 2166 N N . PHE D 1 57 ? 31.011 20.415 1.339 1.00 21.70 57 PHE D N 1
ATOM 2167 C CA . PHE D 1 57 ? 31.379 20.328 -0.074 1.00 24.88 57 PHE D CA 1
ATOM 2168 C C . PHE D 1 57 ? 32.895 20.401 -0.181 1.00 25.31 57 PHE D C 1
ATOM 2169 O O . PHE D 1 57 ? 33.479 19.987 -1.178 1.00 24.71 57 PHE D O 1
ATOM 2177 N N . VAL D 1 58 ? 33.530 20.936 0.855 1.00 19.84 58 VAL D N 1
ATOM 2178 C CA . VAL D 1 58 ? 34.973 21.072 0.839 1.00 19.48 58 VAL D CA 1
ATOM 2179 C C . VAL D 1 58 ? 35.623 20.267 1.944 1.00 13.04 58 VAL D C 1
ATOM 2180 O O . VAL D 1 58 ? 35.138 20.232 3.066 1.00 21.65 58 VAL D O 1
ATOM 2184 N N . PRO D 1 59 ? 36.752 19.618 1.636 1.00 16.08 59 PRO D N 1
ATOM 2185 C CA . PRO D 1 59 ? 37.478 18.791 2.598 1.00 18.02 59 PRO D CA 1
ATOM 2186 C C . PRO D 1 59 ? 38.386 19.474 3.624 1.00 18.36 59 PRO D C 1
ATOM 2187 O O . PRO D 1 59 ? 39.605 19.301 3.570 1.00 21.56 59 PRO D O 1
ATOM 2191 N N . TYR D 1 60 ? 37.818 20.248 4.549 1.00 18.08 60 TYR D N 1
ATOM 2192 C CA . TYR D 1 60 ? 38.650 20.850 5.593 1.00 12.24 60 TYR D CA 1
ATOM 2193 C C . TYR D 1 60 ? 39.267 19.665 6.308 1.00 15.69 60 TYR D C 1
ATOM 2194 O O . TYR D 1 60 ? 38.606 18.634 6.537 1.00 13.56 60 TYR D O 1
ATOM 2203 N N . ASN D 1 61 ? 40.535 19.815 6.663 1.00 16.71 61 ASN D N 1
ATOM 2204 C CA . ASN D 1 61 ? 41.281 18.766 7.332 1.00 16.55 61 ASN D CA 1
ATOM 2205 C C . ASN D 1 61 ? 40.762 18.382 8.707 1.00 20.05 61 ASN D C 1
ATOM 2206 O O . ASN D 1 61 ? 41.021 17.271 9.164 1.00 18.36 61 ASN D O 1
ATOM 2211 N N . PHE D 1 62 ? 40.041 19.288 9.368 1.00 13.32 62 PHE D N 1
ATOM 2212 C CA . PHE D 1 62 ? 39.528 19.000 10.706 1.00 15.55 62 PHE D CA 1
ATOM 2213 C C . PHE D 1 62 ? 38.165 18.297 10.717 1.00 21.61 62 PHE D C 1
ATOM 2214 O O . PHE D 1 62 ? 37.631 17.972 11.784 1.00 19.36 62 PHE D O 1
ATOM 2222 N N . LEU D 1 63 ? 37.595 18.069 9.538 1.00 17.92 63 LEU D N 1
ATOM 2223 C CA . LEU D 1 63 ? 36.314 17.395 9.469 1.00 16.15 63 LEU D CA 1
ATOM 2224 C C . LEU D 1 63 ? 36.452 15.895 9.613 1.00 17.33 63 LEU D C 1
ATOM 2225 O O . LEU D 1 63 ? 37.512 15.307 9.371 1.00 17.84 63 LEU D O 1
ATOM 2230 N N . GLU D 1 64 ? 35.340 15.280 9.983 1.00 19.53 64 GLU D N 1
ATOM 2231 C CA . GLU D 1 64 ? 35.274 13.851 10.185 1.00 23.42 64 GLU D CA 1
ATOM 2232 C C . GLU D 1 64 ? 34.401 13.216 9.098 1.00 20.79 64 GLU D C 1
ATOM 2233 O O . GLU D 1 64 ? 33.259 13.620 8.894 1.00 24.99 64 GLU D O 1
ATOM 2239 N N . ALA D 1 65 ? 34.955 12.246 8.387 1.00 20.88 65 ALA D N 1
ATOM 2240 C CA . ALA D 1 65 ? 34.219 11.537 7.344 1.00 19.73 65 ALA D CA 1
ATOM 2241 C C . ALA D 1 65 ? 33.633 10.282 7.982 1.00 19.59 65 ALA D C 1
ATOM 2242 O O . ALA D 1 65 ? 34.231 9.700 8.895 1.00 22.27 65 ALA D O 1
ATOM 2244 N N . TYR D 1 66 ? 32.464 9.867 7.507 1.00 20.20 66 TYR D N 1
ATOM 2245 C CA . TYR D 1 66 ? 31.809 8.678 8.030 1.00 19.66 66 TYR D CA 1
ATOM 2246 C C . TYR D 1 66 ? 31.734 7.623 6.942 1.00 24.17 66 TYR D C 1
ATOM 2247 O O . TYR D 1 66 ? 31.318 7.900 5.809 1.00 23.18 66 TYR D O 1
ATOM 2256 N N . ARG D 1 67 ? 32.145 6.407 7.295 1.00 19.71 67 ARG D N 1
ATOM 2257 C CA . ARG D 1 67 ? 32.185 5.315 6.339 1.00 24.23 67 ARG D CA 1
ATOM 2258 C C . ARG D 1 67 ? 30.814 4.828 5.893 1.00 29.13 67 ARG D C 1
ATOM 2259 O O . ARG D 1 67 ? 29.947 4.562 6.722 1.00 23.94 67 ARG D O 1
ATOM 2267 N N . LEU D 1 68 ? 30.620 4.731 4.578 1.00 24.38 68 LEU D N 1
ATOM 2268 C CA . LEU D 1 68 ? 29.351 4.264 4.026 1.00 25.11 68 LEU D CA 1
ATOM 2269 C C . LEU D 1 68 ? 29.525 2.869 3.447 1.00 23.45 68 LEU D C 1
ATOM 2270 O O . LEU D 1 68 ? 28.584 2.087 3.401 1.00 24.78 68 LEU D O 1
ATOM 2275 N N . LYS D 1 69 ? 30.738 2.566 3.000 1.00 24.49 69 LYS D N 1
ATOM 2276 C CA . LYS D 1 69 ? 31.047 1.257 2.448 1.00 25.03 69 LYS D CA 1
ATOM 2277 C C . LYS D 1 69 ? 32.523 0.973 2.712 1.00 34.22 69 LYS D C 1
ATOM 2278 O O . LYS D 1 69 ? 33.277 1.962 2.837 1.00 24.83 69 LYS D O 1
#

Foldseek 3Di:
DFDFLLPQDPQKDKAQPPVVVVVVCVVLVHPDDARMWIFHDDPNHTPWIWGFNDSDHDRGTTIGTSD/DFDFLQPQDPQKDKAQPQVVVVVVCVVLVHPDDARMWIFHADPNHTPWIWGFNDSDRDRGTTIGTPD/DWDAPVPDDPQKDKAQDQVVVVVVCVVLVHPDDARMWIFGDDDNGTPWIWGFNDPDDDRRRIIHTDD/DWDFLLPPDDQWDKAQPPVVVVVVCVVLVHPDDARIWIFGDDPNGTPWIWGFNDSDRDRRGIIHTPD

B-factor: mean 27.23, std 11.1, range [5.71, 87.29]

Nearest PDB structures (foldseek):
  2zdj-assembly3_C  TM=1.015E+00  e=7.429E-13  unidentified
  8vhx-assembly1_F  TM=3.167E-01  e=3.108E+00  Chivirus chi
  3fpn-assembly3_B  TM=3.070E-01  e=4.202E+00  Geobacillus stearothermophilus
  1s5k-assembly1_B  TM=3.479E-01  e=5.035E+00  Salmonella enterica subsp. enterica serovar Enteritidis
  2zdj-assembly3_C  TM=9.555E-01  e=9.810E-12  unidentified

Secondary structure (DSSP, 8-state):
--EEGGG--TT-EEE--HHHHHHHHHHHT-----SEEEEEEETTEEEEEEEESSSS--TT-EEEE--/--EEGGG--TTSEEE--HHHHHHHHHHTT-----SEEEEEEETTEEEEEEEESSSS--TTPEEEE--/--EEGGG--TTSEEE--HHHHHHHHHHTT-----SEEEEEEETTEEEEEEEESS----TT-EEEE--/--EEGGG--TTSEEE--HHHHHHHHHHTT-----SEEEEEEETTEEEEEEEESSSS--TT-EEEE--

Solvent-accessible surface area: 15470 Å² total

InterPro domains:
  IPR049289 Domain of unknown function DUF6839 [PF20767] (3-69)
  IPR049290 TTMA177-like [G3DSA:3.10.450.450] (1-69)

Organism: NCBI:txid32644

Sequence (268 aa):
KRKLVKDFGDDYTLIQDSQEVKAILEYIGSEEEPHALFVKVGDGDYEEVWGIDSFVPYNFLEAYRLKKRKLVKDFGDDYTLIQDSQEVKAILEYIGSEEEPHALFVKVGDGDYEEVWGIDSFVPYNFLEAYRLKKRKLVKDFGDDYTLIQDSQEVKAILEYIGSEEEPHALFVKVGDGDYEEVWGIDSFVPYNFLEAYRLKKRKLVKDFGDDYTLIQDSQEVKAILEYIGSEEEPHALFVKVGDGDYEEVWGIDSFVPYNFLEAYRLK